Protein 1PNO (pdb70)

CATH classification: 3.40.50.1220

InterPro domains:
  IPR012136 NADP transhydrogenase, beta subunit [PIRSF000204] (1-463)
  IPR029035 DHS-like NAD/FAD-binding domain superfamily [SSF52467] (292-464)
  IPR034300 NADP transhydrogenase beta-like domain [PF02233] (8-461)

Solvent-accessible surface area: 15645 Å² total; per-residue (Å²): 117,21,122,139,86,76,180,19,59,15,13,25,12,111,36,0,3,138,49,0,68,98,17,78,33,0,0,0,0,1,1,60,20,0,2,59,18,80,0,1,87,8,0,63,83,0,1,58,24,0,68,179,99,66,6,94,11,11,0,0,4,2,51,41,3,9,43,36,100,34,6,1,46,81,13,1,69,100,2,117,9,55,188,120,31,23,64,67,10,158,102,7,27,92,31,0,125,81,3,57,2,0,0,0,0,12,4,14,19,8,0,2,69,46,1,62,93,60,96,58,10,57,6,117,59,52,73,14,0,43,0,31,111,3,49,33,0,0,0,0,27,187,50,55,59,60,28,62,30,52,45,85,1,129,6,2,49,111,165,42,5,20,0,0,55,22,61,8,89,110,13,0,64,64,0,10,129,40,14,138,182,85,69,178,20,83,40,12,47,6,105,54,0,2,134,52,0,72,94,18,79,27,0,0,0,0,1,1,91,22,0,17,89,15,128,0,10,81,8,0,67,74,0,1,60,24,0,67,163,87,66,7,99,12,12,1,0,0,3,49,79,3,10,114,89,58,5,24,1,10,20,21,3,2,92,8,123,2,56,31,103,26,21,74,35,18,148,114,4,23,85,28,0,111,88,3,55,2,0,0,0,0,13,4,15,21,8,1,0,2,11,4,119,90,53,108,101,13,104,14,113,58,49,82,7,1,14,0,48,107,4,42,50,0,0,0,0,28,193,51,57,60,59,26,178,34,50,27,106,1,69,1,1,48,90,166,47,4,24,0,0,53,20,51,7,75,124,13,0,70,83,0,18,134,38,15,142

Structure (mmCIF, N/CA/C/O backbone):
data_1PNO
#
_entry.id   1PNO
#
_cell.length_a   117.950
_cell.length_b   117.950
_cell.length_c   211.280
_cell.angle_alpha   90.00
_cell.angle_beta   90.00
_cell.angle_gamma   120.00
#
_symmetry.space_group_name_H-M   'P 61 2 2'
#
loop_
_entity.id
_entity.type
_entity.pdbx_description
1 polymer 'NAD(P) transhydrogenase subunit beta'
2 non-polymer 'NADP NICOTINAMIDE-ADENINE-DINUCLEOTIDE PHOSPHATE'
3 water water
#
loop_
_atom_site.group_PDB
_atom_site.id
_atom_site.type_symbol
_atom_site.label_atom_id
_atom_site.label_alt_id
_atom_site.label_comp_id
_atom_site.label_asym_id
_atom_site.label_entity_id
_atom_site.label_seq_id
_atom_site.pdbx_PDB_ins_code
_atom_site.Cartn_x
_atom_site.Cartn_y
_atom_site.Cartn_z
_atom_site.occupancy
_atom_site.B_iso_or_equiv
_atom_site.auth_seq_id
_atom_site.auth_comp_id
_atom_site.auth_asym_id
_atom_site.auth_atom_id
_atom_site.pdbx_PDB_model_num
ATOM 1 N N . SER A 1 1 ? -20.054 93.679 41.271 1.00 77.15 285 SER A N 1
ATOM 2 C CA . SER A 1 1 ? -18.810 94.206 40.636 1.00 77.33 285 SER A CA 1
ATOM 3 C C . SER A 1 1 ? -17.564 93.464 41.125 1.00 77.39 285 SER A C 1
ATOM 4 O O . SER A 1 1 ? -17.655 92.559 41.954 1.00 77.08 285 SER A O 1
ATOM 7 N N . GLY A 1 2 ? -16.401 93.862 40.612 1.00 77.39 286 GLY A N 1
ATOM 8 C CA . GLY A 1 2 ? -15.153 93.219 40.997 1.00 78.42 286 GLY A CA 1
ATOM 9 C C . GLY A 1 2 ? -14.779 93.338 42.467 1.00 79.49 286 GLY A C 1
ATOM 10 O O . GLY A 1 2 ? -14.979 94.385 43.080 1.00 79.13 286 GLY A O 1
ATOM 11 N N . HIS A 1 3 ? -14.239 92.263 43.037 1.00 81.02 287 HIS A N 1
ATOM 12 C CA . HIS A 1 3 ? -13.824 92.252 44.443 1.00 83.09 287 HIS A CA 1
ATOM 13 C C . HIS A 1 3 ? -12.646 91.302 44.661 1.00 82.78 287 HIS A C 1
ATOM 14 O O . HIS A 1 3 ? -12.528 90.279 43.986 1.00 82.43 287 HIS A O 1
ATOM 21 N N . ILE A 1 4 ? -11.773 91.644 45.604 1.00 82.59 288 ILE A N 1
ATOM 22 C CA . ILE A 1 4 ? -10.616 90.808 45.913 1.00 82.25 288 ILE A CA 1
ATOM 23 C C . ILE A 1 4 ? -10.956 89.801 47.010 1.00 82.27 288 ILE A C 1
ATOM 24 O O . ILE A 1 4 ? -11.529 90.159 48.038 1.00 82.61 288 ILE A O 1
ATOM 29 N N . GLU A 1 5 ? -10.611 88.538 46.778 1.00 82.32 289 GLU A N 1
ATOM 30 C CA . GLU A 1 5 ? -10.861 87.480 47.752 1.00 82.22 289 GLU A CA 1
ATOM 31 C C . GLU A 1 5 ? -9.622 86.600 47.849 1.00 80.58 289 GLU A C 1
ATOM 32 O O . GLU A 1 5 ? -9.166 86.036 46.852 1.00 80.00 289 GLU A O 1
ATOM 38 N N . GLY A 1 6 ? -9.071 86.493 49.052 1.00 78.93 290 GLY A N 1
ATOM 39 C CA . GLY A 1 6 ? -7.876 85.693 49.234 1.00 77.03 290 GLY A CA 1
ATOM 40 C C . GLY A 1 6 ? -6.696 86.344 48.538 1.00 75.87 290 GLY A C 1
ATOM 41 O O . GLY A 1 6 ? -6.450 87.539 48.708 1.00 75.85 290 GLY A O 1
ATOM 42 N N . ARG A 1 7 ? -5.974 85.565 47.740 1.00 74.87 291 ARG A N 1
ATOM 43 C CA . ARG A 1 7 ? -4.808 86.067 47.018 1.00 73.47 291 ARG A CA 1
ATOM 44 C C . ARG A 1 7 ? -5.099 86.376 45.547 1.00 71.13 291 ARG A C 1
ATOM 45 O O . ARG A 1 7 ? -4.173 86.620 44.768 1.00 72.02 291 ARG A O 1
ATOM 53 N N . HIS A 1 8 ? -6.372 86.370 45.161 1.00 67.11 292 HIS A N 1
ATOM 54 C CA . HIS A 1 8 ? -6.725 86.638 43.768 1.00 63.11 292 HIS A CA 1
ATOM 55 C C . HIS A 1 8 ? -7.795 87.705 43.576 1.00 61.70 292 HIS A C 1
ATOM 56 O O . HIS A 1 8 ? -8.508 88.079 44.508 1.00 61.13 292 HIS A O 1
ATOM 63 N N . MET A 1 9 ? -7.900 88.172 42.339 1.00 59.48 293 MET A N 1
ATOM 64 C CA . MET A 1 9 ? -8.875 89.178 41.955 1.00 58.76 293 MET A CA 1
ATOM 65 C C . MET A 1 9 ? -10.061 88.491 41.274 1.00 58.10 293 MET A C 1
ATOM 66 O O . MET A 1 9 ? -9.883 87.750 40.310 1.00 57.48 293 MET A O 1
ATOM 71 N N . ALA A 1 10 ? -11.266 88.724 41.783 1.00 56.27 294 ALA A N 1
ATOM 72 C CA . ALA A 1 10 ? -12.465 88.144 41.191 1.00 55.14 294 ALA A CA 1
ATOM 73 C C . ALA A 1 10 ? -13.202 89.243 40.429 1.00 55.18 294 ALA A C 1
ATOM 74 O O . ALA A 1 10 ? -13.796 90.135 41.035 1.00 57.28 294 ALA A O 1
ATOM 76 N N . GLY A 1 11 ? -13.152 89.189 39.102 1.00 53.86 295 GLY A N 1
ATOM 77 C CA . GLY A 1 11 ? -13.822 90.196 38.300 1.00 53.41 295 GLY A CA 1
ATOM 78 C C . GLY A 1 11 ? -15.236 89.803 37.917 1.00 53.77 295 GLY A C 1
ATOM 79 O O . GLY A 1 11 ? -15.702 88.714 38.256 1.00 54.95 295 GLY A O 1
ATOM 80 N N . SER A 1 12 ? -15.927 90.690 37.209 1.00 53.38 296 SER A N 1
ATOM 81 C CA . SER A 1 12 ? -17.292 90.416 36.778 1.00 53.99 296 SER A CA 1
ATOM 82 C C . SER A 1 12 ? -17.380 90.429 35.257 1.00 52.76 296 SER A C 1
ATOM 83 O O . SER A 1 12 ? -16.459 90.871 34.571 1.00 51.26 296 SER A O 1
ATOM 86 N N . ALA A 1 13 ? -18.502 89.946 34.738 1.00 53.82 297 ALA A N 1
ATOM 87 C CA . ALA A 1 13 ? -18.722 89.902 33.300 1.00 53.82 297 ALA A CA 1
ATOM 88 C C . ALA A 1 13 ? -18.515 91.282 32.685 1.00 54.63 297 ALA A C 1
ATOM 89 O O . ALA A 1 13 ? -17.970 91.402 31.585 1.00 53.41 297 ALA A O 1
ATOM 91 N N . GLU A 1 14 ? -18.944 92.323 33.400 1.00 55.70 298 GLU A N 1
ATOM 92 C CA . GLU A 1 14 ? -18.802 93.695 32.911 1.00 56.88 298 GLU A CA 1
ATOM 93 C C . GLU A 1 14 ? -17.343 94.136 32.872 1.00 56.43 298 GLU A C 1
ATOM 94 O O . GLU A 1 14 ? -16.932 94.865 31.962 1.00 55.69 298 GLU A O 1
ATOM 100 N N . ASP A 1 15 ? -16.564 93.697 33.859 1.00 55.45 299 ASP A N 1
ATOM 101 C CA . ASP A 1 15 ? -15.143 94.020 33.901 1.00 54.93 299 ASP A CA 1
ATOM 102 C C . ASP A 1 15 ? -14.520 93.460 32.627 1.00 53.44 299 ASP A C 1
ATOM 103 O O . ASP A 1 15 ? -13.839 94.173 31.885 1.00 51.51 299 ASP A O 1
ATOM 108 N N . ALA A 1 16 ? -14.763 92.172 32.389 1.00 50.81 300 ALA A N 1
ATOM 109 C CA . ALA A 1 16 ? -14.234 91.488 31.214 1.00 49.50 300 ALA A CA 1
ATOM 110 C C . ALA A 1 16 ? -14.612 92.248 29.950 1.00 47.97 300 ALA A C 1
ATOM 111 O O . ALA A 1 16 ? -13.761 92.541 29.113 1.00 46.73 300 ALA A O 1
ATOM 113 N N . ALA A 1 17 ? -15.892 92.585 29.830 1.00 48.79 301 ALA A N 1
ATOM 114 C CA . ALA A 1 17 ? -16.383 93.311 28.665 1.00 49.80 301 ALA A CA 1
ATOM 115 C C . ALA A 1 17 ? -15.679 94.647 28.503 1.00 50.21 301 ALA A C 1
ATOM 116 O O . ALA A 1 17 ? -15.190 94.972 27.419 1.00 50.99 301 ALA A O 1
ATOM 118 N N . PHE A 1 18 ? -15.625 95.421 29.584 1.00 51.15 302 PHE A N 1
ATOM 119 C CA . PHE A 1 18 ? -14.977 96.730 29.550 1.00 50.36 302 PHE A CA 1
ATOM 120 C C . PHE A 1 18 ? -13.525 96.621 29.093 1.00 48.91 302 PHE A C 1
ATOM 121 O O . PHE A 1 18 ? -13.088 97.347 28.200 1.00 48.18 302 PHE A O 1
ATOM 129 N N . ILE A 1 19 ? -12.782 95.709 29.708 1.00 48.21 303 ILE A N 1
ATOM 130 C CA . ILE A 1 19 ? -11.375 95.516 29.382 1.00 49.09 303 ILE A CA 1
ATOM 131 C C . ILE A 1 19 ? -11.118 95.080 27.941 1.00 50.04 303 ILE A C 1
ATOM 132 O O . ILE A 1 19 ? -10.315 95.694 27.233 1.00 49.30 303 ILE A O 1
ATOM 137 N N . MET A 1 20 ? -11.795 94.024 27.501 1.00 50.79 304 MET A N 1
ATOM 138 C CA . MET A 1 20 ? -11.583 93.536 26.142 1.00 51.86 304 MET A CA 1
ATOM 139 C C . MET A 1 20 ? -12.126 94.474 25.077 1.00 50.88 304 MET A C 1
ATOM 140 O O . MET A 1 20 ? -11.476 94.703 24.059 1.00 50.00 304 MET A O 1
ATOM 145 N N . LYS A 1 21 ? -13.312 95.021 25.315 1.00 51.84 305 LYS A N 1
ATOM 146 C CA . LYS A 1 21 ? -13.930 95.933 24.361 1.00 54.43 305 LYS A CA 1
ATOM 147 C C . LYS A 1 21 ? -13.030 97.147 24.100 1.00 55.51 305 LYS A C 1
ATOM 148 O O . LYS A 1 21 ? -13.077 97.747 23.026 1.00 55.35 305 LYS A O 1
ATOM 154 N N . ASN A 1 22 ? -12.195 97.494 25.078 1.00 55.77 306 ASN A N 1
ATOM 155 C CA . ASN A 1 22 ? -11.300 98.638 24.936 1.00 56.27 306 ASN A CA 1
ATOM 156 C C . ASN A 1 22 ? -9.844 98.271 24.671 1.00 57.34 306 ASN A C 1
ATOM 157 O O . ASN A 1 22 ? -8.973 99.139 24.667 1.00 58.22 306 ASN A O 1
ATOM 162 N N . ALA A 1 23 ? -9.576 96.989 24.453 1.00 57.74 307 ALA A N 1
ATOM 163 C CA . ALA A 1 23 ? -8.216 96.546 24.169 1.00 56.70 307 ALA A CA 1
ATOM 164 C C . ALA A 1 23 ? -8.009 96.622 22.663 1.00 56.54 307 ALA A C 1
ATOM 165 O O . ALA A 1 23 ? -8.968 96.791 21.909 1.00 56.53 307 ALA A O 1
ATOM 167 N N . SER A 1 24 ? -6.766 96.509 22.217 1.00 56.08 308 SER A N 1
ATOM 168 C CA . SER A 1 24 ? -6.500 96.564 20.785 1.00 58.60 308 SER A CA 1
ATOM 169 C C . SER A 1 24 ? -6.234 95.161 20.236 1.00 57.72 308 SER A C 1
ATOM 170 O O . SER A 1 24 ? -6.507 94.875 19.068 1.00 56.00 308 SER A O 1
ATOM 173 N N . LYS A 1 25 ? -5.707 94.288 21.088 1.00 57.61 309 LYS A N 1
ATOM 174 C CA . LYS A 1 25 ? -5.410 92.923 20.682 1.00 57.97 309 LYS A CA 1
ATOM 175 C C . LYS A 1 25 ? -5.743 91.926 21.782 1.00 56.13 309 LYS A C 1
ATOM 176 O O . LYS A 1 25 ? -5.286 92.064 22.918 1.00 55.83 309 LYS A O 1
ATOM 182 N N . VAL A 1 26 ? -6.551 90.927 21.439 1.00 53.38 310 VAL A N 1
ATOM 183 C CA . VAL A 1 26 ? -6.929 89.895 22.398 1.00 50.99 310 VAL A CA 1
ATOM 184 C C . VAL A 1 26 ? -6.609 88.501 21.849 1.00 48.85 310 VAL A C 1
ATOM 185 O O . VAL A 1 26 ? -6.861 88.203 20.679 1.00 46.50 310 VAL A O 1
ATOM 189 N N . ILE A 1 27 ? -6.030 87.662 22.700 1.00 46.73 311 ILE A N 1
ATOM 190 C CA . ILE A 1 27 ? -5.705 86.297 22.318 1.00 45.24 311 ILE A CA 1
ATOM 191 C C . ILE A 1 27 ? -6.559 85.364 23.171 1.00 42.72 311 ILE A C 1
ATOM 192 O O . ILE A 1 27 ? -6.450 85.364 24.403 1.00 40.44 311 ILE A O 1
ATOM 197 N N . ILE A 1 28 ? -7.412 84.584 22.505 1.00 39.42 312 ILE A N 1
ATOM 198 C CA . ILE A 1 28 ? -8.303 83.640 23.180 1.00 37.07 312 ILE A CA 1
ATOM 199 C C . ILE A 1 28 ? -7.614 82.287 23.339 1.00 36.11 312 ILE A C 1
ATOM 200 O O . ILE A 1 28 ? -7.064 81.746 22.380 1.00 37.36 312 ILE A O 1
ATOM 205 N N . VAL A 1 29 ? -7.642 81.752 24.555 1.00 35.12 313 VAL A N 1
ATOM 206 C CA . VAL A 1 29 ? -7.027 80.463 24.864 1.00 35.30 313 VAL A CA 1
ATOM 207 C C . VAL A 1 29 ? -8.088 79.512 25.421 1.00 36.70 313 VAL A C 1
ATOM 208 O O . VAL A 1 29 ? -8.426 79.579 26.605 1.00 37.12 313 VAL A O 1
ATOM 212 N N . PRO A 1 30 ? -8.624 78.612 24.570 1.00 35.54 314 PRO A N 1
ATOM 213 C CA . PRO A 1 30 ? -9.657 77.642 24.968 1.00 34.87 314 PRO A CA 1
ATOM 214 C C . PRO A 1 30 ? -9.111 76.347 25.544 1.00 33.70 314 PRO A C 1
ATOM 215 O O . PRO A 1 30 ? -8.061 75.857 25.121 1.00 35.64 314 PRO A O 1
ATOM 219 N N . GLY A 1 31 ? -9.840 75.784 26.497 1.00 32.19 315 GLY A N 1
ATOM 220 C CA . GLY A 1 31 ? -9.417 74.535 27.107 1.00 32.25 315 GLY A CA 1
ATOM 221 C C . GLY A 1 31 ? -10.579 73.601 27.402 1.00 31.42 315 GLY A C 1
ATOM 222 O O . GLY A 1 31 ? -11.700 73.830 26.954 1.00 30.51 315 GLY A O 1
ATOM 223 N N . TYR A 1 32 ? -10.298 72.547 28.160 1.00 31.70 316 TYR A N 1
ATOM 224 C CA . TYR A 1 32 ? -11.281 71.545 28.556 1.00 33.42 316 TYR A CA 1
ATOM 225 C C . TYR A 1 32 ? -12.643 72.120 28.963 1.00 35.79 316 TYR A C 1
ATOM 226 O O . TYR A 1 32 ? -13.697 71.654 28.504 1.00 35.90 316 TYR A O 1
ATOM 235 N N . GLY A 1 33 ? -12.610 73.127 29.830 1.00 34.74 317 GLY A N 1
ATOM 236 C CA . GLY A 1 33 ? -13.831 73.747 30.311 1.00 32.95 317 GLY A CA 1
ATOM 237 C C . GLY A 1 33 ? -14.753 74.240 29.217 1.00 33.11 317 GLY A C 1
ATOM 238 O O . GLY A 1 33 ? -15.973 74.196 29.376 1.00 30.79 317 GLY A O 1
ATOM 239 N N . MET A 1 34 ? -14.190 74.728 28.115 1.00 31.93 318 MET A N 1
ATOM 240 C CA . MET A 1 34 ? -15.021 75.205 27.026 1.00 33.09 318 MET A CA 1
ATOM 241 C C . MET A 1 34 ? -15.778 74.024 26.412 1.00 34.33 318 MET A C 1
ATOM 242 O O . MET A 1 34 ? -16.890 74.187 25.922 1.00 34.17 318 MET A O 1
ATOM 247 N N . ALA A 1 35 ? -15.166 72.843 26.443 1.00 34.81 319 ALA A N 1
ATOM 248 C CA . ALA A 1 35 ? -15.781 71.637 25.885 1.00 35.67 319 ALA A CA 1
ATOM 249 C C . ALA A 1 35 ? -16.880 71.126 26.804 1.00 35.71 319 ALA A C 1
ATOM 250 O O . ALA A 1 35 ? -17.942 70.717 26.348 1.00 38.02 319 ALA A O 1
ATOM 252 N N . VAL A 1 36 ? -16.620 71.141 28.104 1.00 35.81 320 VAL A N 1
ATOM 253 C CA . VAL A 1 36 ? -17.608 70.681 29.065 1.00 35.91 320 VAL A CA 1
ATOM 254 C C . VAL A 1 36 ? -18.894 71.490 28.938 1.00 35.88 320 VAL A C 1
ATOM 255 O O . VAL A 1 36 ? -19.994 70.947 29.000 1.00 35.91 320 VAL A O 1
ATOM 259 N N . ALA A 1 37 ? -18.749 72.793 28.738 1.00 36.03 321 ALA A N 1
ATOM 260 C CA . ALA A 1 37 ? -19.904 73.676 28.639 1.00 36.81 321 ALA A CA 1
ATOM 261 C C . ALA A 1 37 ? -20.354 73.961 27.214 1.00 36.57 321 ALA A C 1
ATOM 262 O O . ALA A 1 37 ? -21.353 74.650 27.016 1.00 36.73 321 ALA A O 1
ATOM 264 N N . GLN A 1 38 ? -19.621 73.440 26.231 1.00 35.49 322 GLN A N 1
ATOM 265 C CA . GLN A 1 38 ? -19.947 73.683 24.828 1.00 35.94 322 GLN A CA 1
ATOM 266 C C . GLN A 1 38 ? -20.151 75.184 24.623 1.00 36.29 322 GLN A C 1
ATOM 267 O O . GLN A 1 38 ? -21.154 75.628 24.060 1.00 35.77 322 GLN A O 1
ATOM 273 N N . ALA A 1 39 ? -19.168 75.960 25.071 1.00 35.19 323 ALA A N 1
ATOM 274 C CA . ALA A 1 39 ? -19.226 77.412 24.967 1.00 34.86 323 ALA A CA 1
ATOM 275 C C . ALA A 1 39 ? -18.657 77.972 23.673 1.00 35.65 323 ALA A C 1
ATOM 276 O O . ALA A 1 39 ? -18.636 79.192 23.495 1.00 35.46 323 ALA A O 1
ATOM 278 N N . GLN A 1 40 ? -18.216 77.105 22.761 1.00 34.31 324 GLN A N 1
ATOM 279 C CA . GLN A 1 40 ? -17.615 77.584 21.514 1.00 34.86 324 GLN A CA 1
ATOM 280 C C . GLN A 1 40 ? -18.450 78.574 20.698 1.00 36.45 324 GLN A C 1
ATOM 281 O O . GLN A 1 40 ? -17.907 79.519 20.121 1.00 36.11 324 GLN A O 1
ATOM 287 N N . HIS A 1 41 ? -19.761 78.380 20.639 1.00 36.76 325 HIS A N 1
ATOM 288 C CA . HIS A 1 41 ? -20.585 79.287 19.846 1.00 38.18 325 HIS A CA 1
ATOM 289 C C . HIS A 1 41 ? -20.693 80.669 20.486 1.00 37.58 325 HIS A C 1
ATOM 290 O O . HIS A 1 41 ? -20.636 81.692 19.795 1.00 36.06 325 HIS A O 1
ATOM 297 N N . ALA A 1 42 ? -20.851 80.699 21.804 1.00 37.00 326 ALA A N 1
ATOM 298 C CA . ALA A 1 42 ? -20.929 81.963 22.525 1.00 38.20 326 ALA A CA 1
ATOM 299 C C . ALA A 1 42 ? -19.563 82.651 22.386 1.00 38.05 326 ALA A C 1
ATOM 300 O O . ALA A 1 42 ? -19.474 83.866 22.192 1.00 38.06 326 ALA A O 1
ATOM 302 N N . LEU A 1 43 ? -18.500 81.859 22.472 1.00 37.27 327 LEU A N 1
ATOM 303 C CA . LEU A 1 43 ? -17.150 82.389 22.352 1.00 36.91 327 LEU A CA 1
ATOM 304 C C . LEU A 1 43 ? -16.941 83.060 20.998 1.00 38.48 327 LEU A C 1
ATOM 305 O O . LEU A 1 43 ? -16.421 84.180 20.923 1.00 37.98 327 LEU A O 1
ATOM 310 N N . ARG A 1 44 ? -17.347 82.384 19.928 1.00 38.62 328 ARG A N 1
ATOM 311 C CA . ARG A 1 44 ? -17.180 82.946 18.592 1.00 40.01 328 ARG A CA 1
ATOM 312 C C . ARG A 1 44 ? -18.015 84.215 18.432 1.00 40.96 328 ARG A C 1
ATOM 313 O O . ARG A 1 44 ? -17.619 85.143 17.726 1.00 42.18 328 ARG A O 1
ATOM 321 N N . GLU A 1 45 ? -19.167 84.257 19.088 1.00 42.69 329 GLU A N 1
ATOM 322 C CA . GLU A 1 45 ? -20.027 85.432 19.016 1.00 46.46 329 GLU A CA 1
ATOM 323 C C . GLU A 1 45 ? -19.304 86.603 19.684 1.00 45.69 329 GLU A C 1
ATOM 324 O O . GLU A 1 45 ? -19.327 87.726 19.181 1.00 44.62 329 GLU A O 1
ATOM 330 N N . MET A 1 46 ? -18.662 86.329 20.817 1.00 44.87 330 MET A N 1
ATOM 331 C CA . MET A 1 46 ? -17.920 87.356 21.539 1.00 45.23 330 MET A CA 1
ATOM 332 C C . MET A 1 46 ? -16.802 87.889 20.648 1.00 45.29 330 MET A C 1
ATOM 333 O O . MET A 1 46 ? -16.590 89.099 20.554 1.00 46.31 330 MET A O 1
ATOM 338 N N . ALA A 1 47 ? -16.088 86.982 19.990 1.00 44.69 331 ALA A N 1
ATOM 339 C CA . ALA A 1 47 ? -15.003 87.379 19.107 1.00 43.68 331 ALA A CA 1
ATOM 340 C C . ALA A 1 47 ? -15.545 88.274 18.002 1.00 44.14 331 ALA A C 1
ATOM 341 O O . ALA A 1 47 ? -14.877 89.212 17.575 1.00 43.69 331 ALA A O 1
ATOM 343 N N . ASP A 1 48 ? -16.755 87.976 17.534 1.00 45.19 332 ASP A N 1
ATOM 344 C CA . ASP A 1 48 ? -17.374 88.773 16.477 1.00 46.29 332 ASP A CA 1
ATOM 345 C C . ASP A 1 48 ? -17.625 90.201 16.951 1.00 46.58 332 ASP A C 1
ATOM 346 O O . ASP A 1 48 ? -17.336 91.158 16.233 1.00 46.24 332 ASP A O 1
ATOM 351 N N . VAL A 1 49 ? -18.171 90.339 18.156 1.00 47.17 333 VAL A N 1
ATOM 352 C CA . VAL A 1 49 ? -18.449 91.655 18.719 1.00 49.33 333 VAL A CA 1
ATOM 353 C C . VAL A 1 49 ? -17.142 92.439 18.853 1.00 50.85 333 VAL A C 1
ATOM 354 O O . VAL A 1 49 ? -17.071 93.615 18.489 1.00 52.10 333 VAL A O 1
ATOM 358 N N . LEU A 1 50 ? -16.103 91.777 19.357 1.00 50.50 334 LEU A N 1
ATOM 359 C CA . LEU A 1 50 ? -14.807 92.417 19.525 1.00 50.26 334 LEU A CA 1
ATOM 360 C C . LEU A 1 50 ? -14.217 92.872 18.203 1.00 52.49 334 LEU A C 1
ATOM 361 O O . LEU A 1 50 ? -13.773 94.013 18.079 1.00 53.16 334 LEU A O 1
ATOM 366 N N . LYS A 1 51 ? -14.204 91.984 17.214 1.00 53.51 335 LYS A N 1
ATOM 367 C CA . LYS A 1 51 ? -13.647 92.333 15.916 1.00 54.79 335 LYS A CA 1
ATOM 368 C C . LYS A 1 51 ? -14.414 93.493 15.300 1.00 56.88 335 LYS A C 1
ATOM 369 O O . LYS A 1 51 ? -13.842 94.313 14.585 1.00 55.81 335 LYS A O 1
ATOM 375 N N . LYS A 1 52 ? -15.710 93.560 15.588 1.00 59.89 336 LYS A N 1
ATOM 376 C CA . LYS A 1 52 ? -16.550 94.632 15.070 1.00 63.07 336 LYS A CA 1
ATOM 377 C C . LYS A 1 52 ? -16.109 95.949 15.707 1.00 63.95 336 LYS A C 1
ATOM 378 O O . LYS A 1 52 ? -16.239 97.012 15.106 1.00 64.00 336 LYS A O 1
ATOM 384 N N . GLU A 1 53 ? -15.589 95.865 16.929 1.00 65.24 337 GLU A N 1
ATOM 385 C CA . GLU A 1 53 ? -15.109 97.038 17.657 1.00 66.52 337 GLU A CA 1
ATOM 386 C C . GLU A 1 53 ? -13.685 97.379 17.232 1.00 65.47 337 GLU A C 1
ATOM 387 O O . GLU A 1 53 ? -13.035 98.228 17.841 1.00 66.82 337 GLU A O 1
ATOM 393 N N . GLY A 1 54 ? -13.201 96.707 16.192 1.00 63.80 338 GLY A N 1
ATOM 394 C CA . GLY A 1 54 ? -11.855 96.958 15.709 1.00 61.51 338 GLY A CA 1
ATOM 395 C C . GLY A 1 54 ? -10.769 96.208 16.462 1.00 60.28 338 GLY A C 1
ATOM 396 O O . GLY A 1 54 ? -9.584 96.363 16.163 1.00 59.68 338 GLY A O 1
ATOM 397 N N . VAL A 1 55 ? -11.158 95.393 17.438 1.00 58.74 339 VAL A N 1
ATOM 398 C CA . VAL A 1 55 ? -10.181 94.634 18.210 1.00 57.38 339 VAL A CA 1
ATOM 399 C C . VAL A 1 55 ? -9.629 93.458 17.403 1.00 57.77 339 VAL A C 1
ATOM 400 O O . VAL A 1 55 ? -10.363 92.785 16.674 1.00 56.54 339 VAL A O 1
ATOM 404 N N . GLU A 1 56 ? -8.327 93.226 17.526 1.00 57.95 340 GLU A N 1
ATOM 405 C CA . GLU A 1 56 ? -7.681 92.123 16.825 1.00 58.95 340 GLU A CA 1
ATOM 406 C C . GLU A 1 56 ? -7.813 90.864 17.680 1.00 56.33 340 GLU A C 1
ATOM 407 O O . GLU A 1 56 ? -7.409 90.847 18.845 1.00 56.08 340 GLU A O 1
ATOM 413 N N . VAL A 1 57 ? -8.374 89.811 17.096 1.00 53.77 341 VAL A N 1
ATOM 414 C CA . VAL A 1 57 ? -8.577 88.564 17.821 1.00 50.50 341 VAL A CA 1
ATOM 415 C C . VAL A 1 57 ? -7.931 87.356 17.155 1.00 47.72 341 VAL A C 1
ATOM 416 O O . VAL A 1 57 ? -7.901 87.245 15.933 1.00 47.53 341 VAL A O 1
ATOM 420 N N . SER A 1 58 ? -7.414 86.450 17.974 1.00 45.32 342 SER A N 1
ATOM 421 C CA . SER A 1 58 ? -6.806 85.222 17.474 1.00 44.95 342 SER A CA 1
ATOM 422 C C . SER A 1 58 ? -6.952 84.168 18.575 1.00 42.87 342 SER A C 1
ATOM 423 O O . SER A 1 58 ? -7.256 84.509 19.726 1.00 43.46 342 SER A O 1
ATOM 426 N N . TYR A 1 59 ? -6.752 82.898 18.230 1.00 41.57 343 TYR A N 1
ATOM 427 C CA . TYR A 1 59 ? -6.873 81.812 19.212 1.00 39.25 343 TYR A CA 1
ATOM 428 C C . TYR A 1 59 ? -5.578 81.023 19.313 1.00 37.34 343 TYR A C 1
ATOM 429 O O . TYR A 1 59 ? -4.966 80.712 18.298 1.00 37.82 343 TYR A O 1
ATOM 438 N N . ALA A 1 60 ? -5.173 80.696 20.538 1.00 38.12 344 ALA A N 1
ATOM 439 C CA . ALA A 1 60 ? -3.948 79.934 20.773 1.00 38.28 344 ALA A CA 1
ATOM 440 C C . ALA A 1 60 ? -4.308 78.539 21.277 1.00 38.09 344 ALA A C 1
ATOM 441 O O . ALA A 1 60 ? -4.877 78.382 22.364 1.00 35.44 344 ALA A O 1
ATOM 443 N N . ILE A 1 61 ? -3.951 77.530 20.488 1.00 39.06 345 ILE A N 1
ATOM 444 C CA . ILE A 1 61 ? -4.259 76.147 20.824 1.00 38.57 345 ILE A CA 1
ATOM 445 C C . ILE A 1 61 ? -3.059 75.360 21.329 1.00 39.06 345 ILE A C 1
ATOM 446 O O . ILE A 1 61 ? -2.057 75.225 20.628 1.00 40.80 345 ILE A O 1
ATOM 451 N N . HIS A 1 62 ? -3.160 74.832 22.541 1.00 39.09 346 HIS A N 1
ATOM 452 C CA . HIS A 1 62 ? -2.080 74.028 23.083 1.00 41.92 346 HIS A CA 1
ATOM 453 C C . HIS A 1 62 ? -2.242 72.603 22.559 1.00 44.03 346 HIS A C 1
ATOM 454 O O . HIS A 1 62 ? -3.362 72.113 22.412 1.00 43.09 346 HIS A O 1
ATOM 461 N N . PRO A 1 63 ? -1.122 71.920 22.266 1.00 45.57 347 PRO A N 1
ATOM 462 C CA . PRO A 1 63 ? -1.153 70.546 21.756 1.00 43.97 347 PRO A CA 1
ATOM 463 C C . PRO A 1 63 ? -2.083 69.597 22.519 1.00 42.59 347 PRO A C 1
ATOM 464 O O . PRO A 1 63 ? -2.754 68.767 21.906 1.00 42.37 347 PRO A O 1
ATOM 468 N N . VAL A 1 64 ? -2.128 69.700 23.844 1.00 40.66 348 VAL A N 1
ATOM 469 C CA . VAL A 1 64 ? -3.010 68.818 24.603 1.00 38.87 348 VAL A CA 1
ATOM 470 C C . VAL A 1 64 ? -4.134 69.507 25.371 1.00 36.25 348 VAL A C 1
ATOM 471 O O . VAL A 1 64 ? -4.554 69.040 26.428 1.00 35.00 348 VAL A O 1
ATOM 475 N N . ALA A 1 65 ? -4.622 70.621 24.837 1.00 35.32 349 ALA A N 1
ATOM 476 C CA . ALA A 1 65 ? -5.748 71.320 25.455 1.00 34.43 349 ALA A CA 1
ATOM 477 C C . ALA A 1 65 ? -6.947 70.384 25.276 1.00 34.05 349 ALA A C 1
ATOM 478 O O . ALA A 1 65 ? -7.027 69.663 24.278 1.00 33.01 349 ALA A O 1
ATOM 480 N N . GLY A 1 66 ? -7.876 70.387 26.224 1.00 33.72 350 GLY A N 1
ATOM 481 C CA . GLY A 1 66 ? -9.034 69.520 26.099 1.00 33.72 350 GLY A CA 1
ATOM 482 C C . GLY A 1 66 ? -8.710 68.093 26.501 1.00 34.72 350 GLY A C 1
ATOM 483 O O . GLY A 1 66 ? -7.867 67.879 27.379 1.00 33.47 350 GLY A O 1
ATOM 484 N N . ARG A 1 67 ? -9.356 67.114 25.860 1.00 33.42 351 ARG A N 1
ATOM 485 C CA . ARG A 1 67 ? -9.121 65.711 26.203 1.00 32.27 351 ARG A CA 1
ATOM 486 C C . ARG A 1 67 ? -8.762 64.773 25.039 1.00 32.97 351 ARG A C 1
ATOM 487 O O . ARG A 1 67 ? -8.782 63.548 25.188 1.00 31.95 351 ARG A O 1
ATOM 495 N N . MET A 1 68 ? -8.443 65.350 23.886 1.00 30.91 352 MET A N 1
ATOM 496 C CA . MET A 1 68 ? -7.984 64.577 22.737 1.00 32.20 352 MET A CA 1
ATOM 497 C C . MET A 1 68 ? -7.178 65.531 21.860 1.00 32.04 352 MET A C 1
ATOM 498 O O . MET A 1 68 ? -7.371 66.748 21.910 1.00 31.63 352 MET A O 1
ATOM 503 N N . PRO A 1 69 ? -6.230 65.002 21.074 1.00 32.36 353 PRO A N 1
ATOM 504 C CA . PRO A 1 69 ? -5.461 65.917 20.227 1.00 33.74 353 PRO A CA 1
ATOM 505 C C . PRO A 1 69 ? -6.387 66.612 19.233 1.00 33.24 353 PRO A C 1
ATOM 506 O O . PRO A 1 69 ? -7.256 65.971 18.646 1.00 34.47 353 PRO A O 1
ATOM 510 N N . GLY A 1 70 ? -6.204 67.916 19.050 1.00 33.11 354 GLY A N 1
ATOM 511 C CA . GLY A 1 70 ? -7.035 68.656 18.113 1.00 32.42 354 GLY A CA 1
ATOM 512 C C . GLY A 1 70 ? -8.446 68.944 18.607 1.00 31.27 354 GLY A C 1
ATOM 513 O O . GLY A 1 70 ? -9.278 69.441 17.850 1.00 31.85 354 GLY A O 1
ATOM 514 N N . HIS A 1 71 ? -8.706 68.649 19.879 1.00 30.12 355 HIS A N 1
ATOM 515 C CA . HIS A 1 71 ? -10.024 68.862 20.492 1.00 31.92 355 HIS A CA 1
ATOM 516 C C . HIS A 1 71 ? -10.552 70.286 20.313 1.00 33.21 355 HIS A C 1
ATOM 517 O O . HIS A 1 71 ? -11.699 70.482 19.903 1.00 33.70 355 HIS A O 1
ATOM 524 N N . MET A 1 72 ? -9.726 71.284 20.617 1.00 32.66 356 MET A N 1
ATOM 525 C CA . MET A 1 72 ? -10.167 72.668 20.483 1.00 32.65 356 MET A CA 1
ATOM 526 C C . MET A 1 72 ? -10.373 73.054 19.024 1.00 32.52 356 MET A C 1
ATOM 527 O O . MET A 1 72 ? -11.314 73.786 18.692 1.00 31.56 356 MET A O 1
ATOM 532 N N . ASN A 1 73 ? -9.502 72.559 18.148 1.00 32.28 357 ASN A N 1
ATOM 533 C CA . ASN A 1 73 ? -9.618 72.885 16.734 1.00 32.78 357 ASN A CA 1
ATOM 534 C C . ASN A 1 73 ? -10.977 72.482 16.159 1.00 33.22 357 ASN A C 1
ATOM 535 O O . ASN A 1 73 ? -11.603 73.267 15.441 1.00 34.22 357 ASN A O 1
ATOM 540 N N . VAL A 1 74 ? -11.453 71.278 16.478 1.00 33.28 358 VAL A N 1
ATOM 541 C CA . VAL A 1 74 ? -12.745 70.858 15.943 1.00 34.45 358 VAL A CA 1
ATOM 542 C C . VAL A 1 74 ? -13.904 71.627 16.555 1.00 32.65 358 VAL A C 1
ATOM 543 O O . VAL A 1 74 ? -14.872 71.949 15.865 1.00 32.40 358 VAL A O 1
ATOM 547 N N . LEU A 1 75 ? -13.813 71.947 17.841 1.00 33.33 359 LEU A N 1
ATOM 548 C CA . LEU A 1 75 ? -14.886 72.707 18.478 1.00 32.64 359 LEU A CA 1
ATOM 549 C C . LEU A 1 75 ? -14.959 74.120 17.901 1.00 33.97 359 LEU A C 1
ATOM 550 O O . LEU A 1 75 ? -16.049 74.656 17.686 1.00 33.91 359 LEU A O 1
ATOM 555 N N . LEU A 1 76 ? -13.809 74.728 17.629 1.00 33.40 360 LEU A N 1
ATOM 556 C CA . LEU A 1 76 ? -13.822 76.079 17.061 1.00 34.38 360 LEU A CA 1
ATOM 557 C C . LEU A 1 76 ? -14.363 76.081 15.625 1.00 34.72 360 LEU A C 1
ATOM 558 O O . LEU A 1 76 ? -15.106 76.994 15.241 1.00 34.35 360 LEU A O 1
ATOM 563 N N . ALA A 1 77 ? -13.994 75.070 14.836 1.00 33.59 361 ALA A N 1
ATOM 564 C CA . ALA A 1 77 ? -14.470 74.965 13.450 1.00 34.55 361 ALA A CA 1
ATOM 565 C C . ALA A 1 77 ? -15.990 74.817 13.482 1.00 35.54 361 ALA A C 1
ATOM 566 O O . ALA A 1 77 ? -16.722 75.369 12.653 1.00 34.27 361 ALA A O 1
ATOM 568 N N . GLU A 1 78 ? -16.446 74.059 14.465 1.00 34.65 362 GLU A N 1
ATOM 569 C CA . GLU A 1 78 ? -17.858 73.817 14.682 1.00 36.88 362 GLU A CA 1
ATOM 570 C C . GLU A 1 78 ? -18.608 75.152 14.834 1.00 37.97 362 GLU A C 1
ATOM 571 O O . GLU A 1 78 ? -19.713 75.324 14.308 1.00 36.97 362 GLU A O 1
ATOM 577 N N . ALA A 1 79 ? -17.993 76.100 15.545 1.00 38.73 363 ALA A N 1
ATOM 578 C CA . ALA A 1 79 ? -18.605 77.411 15.789 1.00 37.72 363 ALA A CA 1
ATOM 579 C C . ALA A 1 79 ? -18.379 78.410 14.655 1.00 39.22 363 ALA A C 1
ATOM 580 O O . ALA A 1 79 ? -18.682 79.599 14.792 1.00 38.33 363 ALA A O 1
ATOM 582 N N . ASN A 1 80 ? -17.853 77.920 13.538 1.00 38.40 364 ASN A N 1
ATOM 583 C CA . ASN A 1 80 ? -17.574 78.754 12.379 1.00 39.34 364 ASN A CA 1
ATOM 584 C C . ASN A 1 80 ? -16.519 79.813 12.675 1.00 40.99 364 ASN A C 1
ATOM 585 O O . ASN A 1 80 ? -16.615 80.950 12.203 1.00 40.67 364 ASN A O 1
ATOM 590 N N . VAL A 1 81 ? -15.523 79.437 13.475 1.00 40.11 365 VAL A N 1
ATOM 591 C CA . VAL A 1 81 ? -14.416 80.327 13.794 1.00 39.24 365 VAL A CA 1
ATOM 592 C C . VAL A 1 81 ? -13.498 80.287 12.578 1.00 40.86 365 VAL A C 1
ATOM 593 O O . VAL A 1 81 ? -13.135 79.209 12.116 1.00 40.25 365 VAL A O 1
ATOM 597 N N . PRO A 1 82 ? -13.122 81.459 12.033 1.00 42.54 366 PRO A N 1
ATOM 598 C CA . PRO A 1 82 ? -12.238 81.487 10.862 1.00 43.24 366 PRO A CA 1
ATOM 599 C C . PRO A 1 82 ? -10.958 80.696 11.107 1.00 43.00 366 PRO A C 1
ATOM 600 O O . PRO A 1 82 ? -10.249 80.927 12.085 1.00 43.23 366 PRO A O 1
ATOM 604 N N . TYR A 1 83 ? -10.676 79.759 10.211 1.00 44.20 367 TYR A N 1
ATOM 605 C CA . TYR A 1 83 ? -9.498 78.907 10.313 1.00 45.80 367 TYR A CA 1
ATOM 606 C C . TYR A 1 83 ? -8.198 79.699 10.492 1.00 47.09 367 TYR A C 1
ATOM 607 O O . TYR A 1 83 ? -7.313 79.300 11.256 1.00 45.53 367 TYR A O 1
ATOM 616 N N . ASP A 1 84 ? -8.093 80.819 9.782 1.00 48.99 368 ASP A N 1
ATOM 617 C CA . ASP A 1 84 ? -6.908 81.676 9.838 1.00 51.31 368 ASP A CA 1
ATOM 618 C C . ASP A 1 84 ? -6.682 82.358 11.185 1.00 50.04 368 ASP A C 1
ATOM 619 O O . ASP A 1 84 ? -5.577 82.814 11.475 1.00 50.67 368 ASP A O 1
ATOM 624 N N . GLU A 1 85 ? -7.718 82.422 12.012 1.00 47.33 369 GLU A N 1
ATOM 625 C CA . GLU A 1 85 ? -7.590 83.049 13.320 1.00 45.59 369 GLU A CA 1
ATOM 626 C C . GLU A 1 85 ? -7.126 82.054 14.384 1.00 45.15 369 GLU A C 1
ATOM 627 O O . GLU A 1 85 ? -6.889 82.431 15.538 1.00 43.76 369 GLU A O 1
ATOM 633 N N . VAL A 1 86 ? -6.978 80.789 13.990 1.00 44.12 370 VAL A N 1
ATOM 634 C CA . VAL A 1 86 ? -6.565 79.741 14.924 1.00 43.79 370 VAL A CA 1
ATOM 635 C C . VAL A 1 86 ? -5.098 79.380 14.751 1.00 43.05 370 VAL A C 1
ATOM 636 O O . VAL A 1 86 ? -4.670 79.007 13.663 1.00 45.23 370 VAL A O 1
ATOM 640 N N . PHE A 1 87 ? -4.337 79.475 15.835 1.00 43.07 371 PHE A N 1
ATOM 641 C CA . PHE A 1 87 ? -2.905 79.193 15.795 1.00 45.06 371 PHE A CA 1
ATOM 642 C C . PHE A 1 87 ? -2.460 78.160 16.817 1.00 45.18 371 PHE A C 1
ATOM 643 O O . PHE A 1 87 ? -2.991 78.096 17.926 1.00 44.90 371 PHE A O 1
ATOM 651 N N . GLU A 1 88 ? -1.464 77.365 16.442 1.00 46.52 372 GLU A N 1
ATOM 652 C CA . GLU A 1 88 ? -0.912 76.366 17.345 1.00 48.45 372 GLU A CA 1
ATOM 653 C C . GLU A 1 88 ? 0.113 77.079 18.220 1.00 50.06 372 GLU A C 1
ATOM 654 O O . GLU A 1 88 ? 0.685 78.090 17.814 1.00 48.05 372 GLU A O 1
ATOM 660 N N . LEU A 1 89 ? 0.334 76.552 19.418 1.00 52.13 373 LEU A N 1
ATOM 661 C CA . LEU A 1 89 ? 1.270 77.137 20.373 1.00 55.66 373 LEU A CA 1
ATOM 662 C C . LEU A 1 89 ? 2.593 77.639 19.781 1.00 58.47 373 LEU A C 1
ATOM 663 O O . LEU A 1 89 ? 2.945 78.810 19.933 1.00 57.11 373 LEU A O 1
ATOM 668 N N . GLU A 1 90 ? 3.319 76.757 19.103 1.00 61.65 374 GLU A N 1
ATOM 669 C CA . GLU A 1 90 ? 4.613 77.115 18.529 1.00 64.89 374 GLU A CA 1
ATOM 670 C C . GLU A 1 90 ? 4.621 78.363 17.658 1.00 64.52 374 GLU A C 1
ATOM 671 O O . GLU A 1 90 ? 5.651 79.020 17.535 1.00 65.71 374 GLU A O 1
ATOM 677 N N . GLU A 1 91 ? 3.493 78.703 17.049 1.00 62.91 375 GLU A N 1
ATOM 678 C CA . GLU A 1 91 ? 3.482 79.872 16.188 1.00 62.77 375 GLU A CA 1
ATOM 679 C C . GLU A 1 91 ? 2.779 81.103 16.756 1.00 60.80 375 GLU A C 1
ATOM 680 O O . GLU A 1 91 ? 2.657 82.114 16.068 1.00 61.65 375 GLU A O 1
ATOM 686 N N . ILE A 1 92 ? 2.332 81.040 18.005 1.00 57.61 376 ILE A N 1
ATOM 687 C CA . ILE A 1 92 ? 1.639 82.186 18.582 1.00 54.82 376 ILE A CA 1
ATOM 688 C C . ILE A 1 92 ? 2.086 82.500 19.996 1.00 54.02 376 ILE A C 1
ATOM 689 O O . ILE A 1 92 ? 1.776 83.567 20.528 1.00 54.01 376 ILE A O 1
ATOM 694 N N . ASN A 1 93 ? 2.814 81.574 20.606 1.00 52.26 377 ASN A N 1
ATOM 695 C CA . ASN A 1 93 ? 3.253 81.757 21.978 1.00 52.18 377 ASN A CA 1
ATOM 696 C C . ASN A 1 93 ? 4.094 83.017 22.188 1.00 53.23 377 ASN A C 1
ATOM 697 O O . ASN A 1 93 ? 4.061 83.622 23.261 1.00 51.76 377 ASN A O 1
ATOM 702 N N . SER A 1 94 ? 4.829 83.427 21.162 1.00 54.48 378 SER A N 1
ATOM 703 C CA . SER A 1 94 ? 5.666 84.616 21.282 1.00 57.54 378 SER A CA 1
ATOM 704 C C . SER A 1 94 ? 4.859 85.891 21.062 1.00 57.63 378 SER A C 1
ATOM 705 O O . SER A 1 94 ? 5.388 86.993 21.185 1.00 58.75 378 SER A O 1
ATOM 708 N N . SER A 1 95 ? 3.577 85.741 20.748 1.00 57.50 379 SER A N 1
ATOM 709 C CA . SER A 1 95 ? 2.715 86.895 20.506 1.00 57.18 379 SER A CA 1
ATOM 710 C C . SER A 1 95 ? 1.971 87.394 21.742 1.00 56.38 379 SER A C 1
ATOM 711 O O . SER A 1 95 ? 1.367 88.464 21.712 1.00 56.72 379 SER A O 1
ATOM 714 N N . PHE A 1 96 ? 2.007 86.630 22.825 1.00 56.60 380 PHE A N 1
ATOM 715 C CA . PHE A 1 96 ? 1.313 87.043 24.036 1.00 58.97 380 PHE A CA 1
ATOM 716 C C . PHE A 1 96 ? 1.843 88.368 24.583 1.00 61.08 380 PHE A C 1
ATOM 717 O O . PHE A 1 96 ? 1.080 89.180 25.113 1.00 60.01 380 PHE A O 1
ATOM 725 N N . GLN A 1 97 ? 3.148 88.585 24.443 1.00 62.80 381 GLN A N 1
ATOM 726 C CA . GLN A 1 97 ? 3.777 89.808 24.932 1.00 64.82 381 GLN A CA 1
ATOM 727 C C . GLN A 1 97 ? 3.209 91.048 24.256 1.00 64.12 381 GLN A C 1
ATOM 728 O O . GLN A 1 97 ? 3.144 92.114 24.862 1.00 65.09 381 GLN A O 1
ATOM 734 N N . THR A 1 98 ? 2.793 90.906 23.003 1.00 62.82 382 THR A N 1
ATOM 735 C CA . THR A 1 98 ? 2.235 92.028 22.261 1.00 62.54 382 THR A CA 1
ATOM 736 C C . THR A 1 98 ? 0.713 92.092 22.396 1.00 61.66 382 THR A C 1
ATOM 737 O O . THR A 1 98 ? 0.055 92.894 21.729 1.00 61.35 382 THR A O 1
ATOM 741 N N . ALA A 1 99 ? 0.157 91.247 23.261 1.00 60.43 383 ALA A N 1
ATOM 742 C CA . ALA A 1 99 ? -1.288 91.206 23.459 1.00 58.88 383 ALA A CA 1
ATOM 743 C C . ALA A 1 99 ? -1.736 91.910 24.734 1.00 56.96 383 ALA A C 1
ATOM 744 O O . ALA A 1 99 ? -1.159 91.708 25.804 1.00 54.01 383 ALA A O 1
ATOM 746 N N . ASP A 1 100 ? -2.777 92.729 24.607 1.00 56.07 384 ASP A N 1
ATOM 747 C CA . ASP A 1 100 ? -3.326 93.460 25.743 1.00 55.79 384 ASP A CA 1
ATOM 748 C C . ASP A 1 100 ? -4.037 92.519 26.699 1.00 54.42 384 ASP A C 1
ATOM 749 O O . ASP A 1 100 ? -3.957 92.676 27.920 1.00 54.55 384 ASP A O 1
ATOM 754 N N . VAL A 1 101 ? -4.739 91.540 26.138 1.00 52.65 385 VAL A N 1
ATOM 755 C CA . VAL A 1 101 ? -5.485 90.593 26.954 1.00 50.85 385 VAL A CA 1
ATOM 756 C C . VAL A 1 101 ? -5.397 89.158 26.454 1.00 49.54 385 VAL A C 1
ATOM 757 O O . VAL A 1 101 ? -5.408 88.897 25.249 1.00 49.12 385 VAL A O 1
ATOM 761 N N . ALA A 1 102 ? -5.302 88.235 27.402 1.00 47.30 386 ALA A N 1
ATOM 762 C CA . ALA A 1 102 ? -5.269 86.815 27.109 1.00 46.25 386 ALA A CA 1
ATOM 763 C C . ALA A 1 102 ? -6.552 86.291 27.755 1.00 46.12 386 ALA A C 1
ATOM 764 O O . ALA A 1 102 ? -6.667 86.255 28.985 1.00 45.66 386 ALA A O 1
ATOM 766 N N . PHE A 1 103 ? -7.521 85.924 26.918 1.00 45.29 387 PHE A N 1
ATOM 767 C CA . PHE A 1 103 ? -8.809 85.411 27.387 1.00 44.47 387 PHE A CA 1
ATOM 768 C C . PHE A 1 103 ? -8.726 83.887 27.484 1.00 43.17 387 PHE A C 1
ATOM 769 O O . PHE A 1 103 ? -8.841 83.181 26.482 1.00 44.00 387 PHE A O 1
ATOM 777 N N . VAL A 1 104 ? -8.510 83.391 28.695 1.00 40.94 388 VAL A N 1
ATOM 778 C CA . VAL A 1 104 ? -8.386 81.963 28.938 1.00 40.63 388 VAL A CA 1
ATOM 779 C C . VAL A 1 104 ? -9.740 81.391 29.362 1.00 41.60 388 VAL A C 1
ATOM 780 O O . VAL A 1 104 ? -10.173 81.567 30.504 1.00 41.44 388 VAL A O 1
ATOM 784 N N . ILE A 1 105 ? -10.407 80.696 28.443 1.00 39.86 389 ILE A N 1
ATOM 785 C CA . ILE A 1 105 ? -11.720 80.134 28.744 1.00 37.87 389 ILE A CA 1
ATOM 786 C C . ILE A 1 105 ? -11.698 78.619 28.913 1.00 37.86 389 ILE A C 1
ATOM 787 O O . ILE A 1 105 ? -11.504 77.869 27.952 1.00 36.85 389 ILE A O 1
ATOM 792 N N . GLY A 1 106 ? -11.884 78.179 30.153 1.00 37.32 390 GLY A N 1
ATOM 793 C CA . GLY A 1 106 ? -11.897 76.758 30.447 1.00 39.62 390 GLY A CA 1
ATOM 794 C C . GLY A 1 106 ? -10.540 76.082 30.350 1.00 40.85 390 GLY A C 1
ATOM 795 O O . GLY A 1 106 ? -10.455 74.859 30.222 1.00 40.44 390 GLY A O 1
ATOM 796 N N . ALA A 1 107 ? -9.470 76.867 30.405 1.00 38.91 391 ALA A N 1
ATOM 797 C CA . ALA A 1 107 ? -8.131 76.300 30.338 1.00 39.51 391 ALA A CA 1
ATOM 798 C C . ALA A 1 107 ? -7.404 76.533 31.661 1.00 41.79 391 ALA A C 1
ATOM 799 O O . ALA A 1 107 ? -7.700 77.486 32.382 1.00 42.71 391 ALA A O 1
ATOM 801 N N . ASN A 1 108 ? -6.466 75.652 31.984 1.00 41.38 392 ASN A N 1
ATOM 802 C CA . ASN A 1 108 ? -5.704 75.770 33.216 1.00 43.39 392 ASN A CA 1
ATOM 803 C C . ASN A 1 108 ? -4.325 75.142 33.009 1.00 43.99 392 ASN A C 1
ATOM 804 O O . ASN A 1 108 ? -3.340 75.851 32.788 1.00 44.17 392 ASN A O 1
ATOM 809 N N . ASP A 1 109 ? -4.265 73.814 33.055 1.00 43.23 393 ASP A N 1
ATOM 810 C CA . ASP A 1 109 ? -3.010 73.090 32.874 1.00 42.53 393 ASP A CA 1
ATOM 811 C C . ASP A 1 109 ? -2.131 73.560 31.722 1.00 42.37 393 ASP A C 1
ATOM 812 O O . ASP A 1 109 ? -0.907 73.580 31.861 1.00 40.33 393 ASP A O 1
ATOM 817 N N . VAL A 1 110 ? -2.736 73.933 30.593 1.00 41.26 394 VAL A N 1
ATOM 818 C CA . VAL A 1 110 ? -1.955 74.360 29.433 1.00 41.58 394 VAL A CA 1
ATOM 819 C C . VAL A 1 110 ? -1.308 75.740 29.556 1.00 43.01 394 VAL A C 1
ATOM 820 O O . VAL A 1 110 ? -0.644 76.203 28.625 1.00 40.85 394 VAL A O 1
ATOM 824 N N . THR A 1 111 ? -1.517 76.400 30.693 1.00 44.36 395 THR A N 1
ATOM 825 C CA . THR A 1 111 ? -0.920 77.711 30.945 1.00 46.94 395 THR A CA 1
ATOM 826 C C . THR A 1 111 ? -0.031 77.560 32.179 1.00 50.00 395 THR A C 1
ATOM 827 O O . THR A 1 111 ? 0.720 78.470 32.532 1.00 50.50 395 THR A O 1
ATOM 831 N N . ASN A 1 112 ? -0.125 76.401 32.824 1.00 51.52 396 ASN A N 1
ATOM 832 C CA . ASN A 1 112 ? 0.616 76.131 34.048 1.00 54.55 396 ASN A CA 1
ATOM 833 C C . ASN A 1 112 ? 1.941 75.388 33.897 1.00 59.08 396 ASN A C 1
ATOM 834 O O . ASN A 1 112 ? 1.982 74.262 33.399 1.00 60.06 396 ASN A O 1
ATOM 839 N N . PRO A 1 113 ? 3.048 76.011 34.340 1.00 63.03 397 PRO A N 1
ATOM 840 C CA . PRO A 1 113 ? 4.382 75.397 34.259 1.00 64.31 397 PRO A CA 1
ATOM 841 C C . PRO A 1 113 ? 4.492 74.199 35.203 1.00 64.63 397 PRO A C 1
ATOM 842 O O . PRO A 1 113 ? 5.202 73.232 34.923 1.00 64.45 397 PRO A O 1
ATOM 846 N N . ALA A 1 114 ? 3.778 74.275 36.321 1.00 65.39 398 ALA A N 1
ATOM 847 C CA . ALA A 1 114 ? 3.790 73.213 37.318 1.00 68.37 398 ALA A CA 1
ATOM 848 C C . ALA A 1 114 ? 2.977 72.000 36.881 1.00 70.88 398 ALA A C 1
ATOM 849 O O . ALA A 1 114 ? 2.932 70.988 37.584 1.00 71.00 398 ALA A O 1
ATOM 851 N N . ALA A 1 115 ? 2.338 72.099 35.721 1.00 73.24 399 ALA A N 1
ATOM 852 C CA . ALA A 1 115 ? 1.513 71.010 35.220 1.00 76.06 399 ALA A CA 1
ATOM 853 C C . ALA A 1 115 ? 2.293 69.963 34.437 1.00 78.25 399 ALA A C 1
ATOM 854 O O . ALA A 1 115 ? 1.894 68.800 34.388 1.00 79.00 399 ALA A O 1
ATOM 856 N N . LYS A 1 116 ? 3.405 70.363 33.829 1.00 80.30 400 LYS A N 1
ATOM 857 C CA . LYS A 1 116 ? 4.194 69.423 33.045 1.00 82.36 400 LYS A CA 1
ATOM 858 C C . LYS A 1 116 ? 5.374 68.785 33.771 1.00 83.38 400 LYS A C 1
ATOM 859 O O . LYS A 1 116 ? 6.429 68.567 33.175 1.00 83.68 400 LYS A O 1
ATOM 865 N N . THR A 1 117 ? 5.189 68.470 35.050 1.00 84.39 401 THR A N 1
ATOM 866 C CA . THR A 1 117 ? 6.248 67.843 35.838 1.00 85.86 401 THR A CA 1
ATOM 867 C C . THR A 1 117 ? 5.983 66.349 35.997 1.00 86.73 401 THR A C 1
ATOM 868 O O . THR A 1 117 ? 6.896 65.574 36.280 1.00 87.40 401 THR A O 1
ATOM 872 N N . ASP A 1 118 ? 4.726 65.953 35.816 1.00 86.88 402 ASP A N 1
ATOM 873 C CA . ASP A 1 118 ? 4.326 64.551 35.934 1.00 86.44 402 ASP A CA 1
ATOM 874 C C . ASP A 1 118 ? 4.617 63.791 34.635 1.00 86.05 402 ASP A C 1
ATOM 875 O O . ASP A 1 118 ? 4.124 64.161 33.568 1.00 86.48 402 ASP A O 1
ATOM 880 N N . PRO A 1 119 ? 5.419 62.713 34.715 1.00 84.81 403 PRO A N 1
ATOM 881 C CA . PRO A 1 119 ? 5.782 61.898 33.551 1.00 83.30 403 PRO A CA 1
ATOM 882 C C . PRO A 1 119 ? 4.632 61.038 33.031 1.00 81.54 403 PRO A C 1
ATOM 883 O O . PRO A 1 119 ? 4.674 60.553 31.890 1.00 81.36 403 PRO A O 1
ATOM 887 N N . SER A 1 120 ? 3.592 60.851 33.840 1.00 79.43 404 SER A N 1
ATOM 888 C CA . SER A 1 120 ? 2.455 60.017 33.414 1.00 77.40 404 SER A CA 1
ATOM 889 C C . SER A 1 120 ? 1.340 60.795 32.726 1.00 75.56 404 SER A C 1
ATOM 890 O O . SER A 1 120 ? 0.355 60.211 32.268 1.00 76.43 404 SER A O 1
ATOM 893 N N . SER A 1 121 ? 1.510 62.110 32.644 1.00 72.82 405 SER A N 1
ATOM 894 C CA . SER A 1 121 ? 0.526 62.992 32.022 1.00 69.68 405 SER A CA 1
ATOM 895 C C . SER A 1 121 ? 0.850 63.272 30.558 1.00 65.61 405 SER A C 1
ATOM 896 O O . SER A 1 121 ? 2.020 63.234 30.152 1.00 65.83 405 SER A O 1
ATOM 899 N N . PRO A 1 122 ? -0.190 63.527 29.744 1.00 61.83 406 PRO A N 1
ATOM 900 C CA . PRO A 1 122 ? -0.044 63.818 28.313 1.00 59.89 406 PRO A CA 1
ATOM 901 C C . PRO A 1 122 ? 0.736 65.104 28.032 1.00 58.29 406 PRO A C 1
ATOM 902 O O . PRO A 1 122 ? 1.313 65.271 26.950 1.00 56.98 406 PRO A O 1
ATOM 906 N N . ILE A 1 123 ? 0.760 66.000 29.016 1.00 57.69 407 ILE A N 1
ATOM 907 C CA . ILE A 1 123 ? 1.438 67.286 28.860 1.00 58.36 407 ILE A CA 1
ATOM 908 C C . ILE A 1 123 ? 2.884 67.313 29.362 1.00 59.39 407 ILE A C 1
ATOM 909 O O . ILE A 1 123 ? 3.569 68.335 29.252 1.00 58.98 407 ILE A O 1
ATOM 914 N N . TYR A 1 124 ? 3.342 66.188 29.900 1.00 61.29 408 TYR A N 1
ATOM 915 C CA . TYR A 1 124 ? 4.696 66.077 30.427 1.00 64.02 408 TYR A CA 1
ATOM 916 C C . TYR A 1 124 ? 5.783 66.626 29.501 1.00 64.63 408 TYR A C 1
ATOM 917 O O . TYR A 1 124 ? 5.905 66.213 28.345 1.00 62.88 408 TYR A O 1
ATOM 926 N N . GLY A 1 125 ? 6.566 67.566 30.026 1.00 65.40 409 GLY A N 1
ATOM 927 C CA . GLY A 1 125 ? 7.661 68.148 29.269 1.00 64.95 409 GLY A CA 1
ATOM 928 C C . GLY A 1 125 ? 7.323 68.962 28.035 1.00 65.48 409 GLY A C 1
ATOM 929 O O . GLY A 1 125 ? 8.207 69.258 27.229 1.00 66.16 409 GLY A O 1
ATOM 930 N N . MET A 1 126 ? 6.059 69.328 27.867 1.00 64.57 410 MET A N 1
ATOM 931 C CA . MET A 1 126 ? 5.678 70.125 26.708 1.00 62.51 410 MET A CA 1
ATOM 932 C C . MET A 1 126 ? 5.756 71.605 27.060 1.00 61.07 410 MET A C 1
ATOM 933 O O . MET A 1 126 ? 5.722 71.980 28.234 1.00 58.09 410 MET A O 1
ATOM 938 N N . PRO A 1 127 ? 5.887 72.467 26.043 1.00 60.67 411 PRO A N 1
ATOM 939 C CA . PRO A 1 127 ? 5.950 73.894 26.351 1.00 60.83 411 PRO A CA 1
ATOM 940 C C . PRO A 1 127 ? 4.585 74.284 26.911 1.00 60.49 411 PRO A C 1
ATOM 941 O O . PRO A 1 127 ? 3.649 73.488 26.892 1.00 60.79 411 PRO A O 1
ATOM 945 N N . ILE A 1 128 ? 4.477 75.502 27.415 1.00 60.62 412 ILE A N 1
ATOM 946 C CA . ILE A 1 128 ? 3.232 75.978 27.989 1.00 60.37 412 ILE A CA 1
ATOM 947 C C . ILE A 1 128 ? 2.913 77.327 27.350 1.00 59.35 412 ILE A C 1
ATOM 948 O O . ILE A 1 128 ? 3.798 77.969 26.783 1.00 59.17 412 ILE A O 1
ATOM 953 N N . LEU A 1 129 ? 1.650 77.742 27.413 1.00 58.56 413 LEU A N 1
ATOM 954 C CA . LEU A 1 129 ? 1.243 79.025 26.838 1.00 58.06 413 LEU A CA 1
ATOM 955 C C . LEU A 1 129 ? 1.568 80.150 27.819 1.00 58.43 413 LEU A C 1
ATOM 956 O O . LEU A 1 129 ? 1.079 80.161 28.952 1.00 57.86 413 LEU A O 1
ATOM 961 N N . ASP A 1 130 ? 2.406 81.086 27.378 1.00 59.37 414 ASP A N 1
ATOM 962 C CA . ASP A 1 130 ? 2.828 82.211 28.216 1.00 61.75 414 ASP A CA 1
ATOM 963 C C . ASP A 1 130 ? 1.803 83.329 28.237 1.00 61.12 414 ASP A C 1
ATOM 964 O O . ASP A 1 130 ? 2.054 84.424 27.731 1.00 62.00 414 ASP A O 1
ATOM 969 N N . VAL A 1 131 ? 0.652 83.058 28.838 1.00 59.79 415 VAL A N 1
ATOM 970 C CA . VAL A 1 131 ? -0.406 84.048 28.899 1.00 59.43 415 VAL A CA 1
ATOM 971 C C . VAL A 1 131 ? -0.032 85.259 29.750 1.00 59.69 415 VAL A C 1
ATOM 972 O O . VAL A 1 131 ? -0.542 86.353 29.518 1.00 59.67 415 VAL A O 1
ATOM 976 N N . GLU A 1 132 ? 0.866 85.070 30.716 1.00 60.83 416 GLU A N 1
ATOM 977 C CA . GLU A 1 132 ? 1.288 86.168 31.595 1.00 63.54 416 GLU A CA 1
ATOM 978 C C . GLU A 1 132 ? 1.865 87.344 30.806 1.00 62.55 416 GLU A C 1
ATOM 979 O O . GLU A 1 132 ? 1.681 88.499 31.184 1.00 62.62 416 GLU A O 1
ATOM 985 N N . LYS A 1 133 ? 2.560 87.039 29.714 1.00 61.75 417 LYS A N 1
ATOM 986 C CA . LYS A 1 133 ? 3.174 88.055 28.864 1.00 61.22 417 LYS A CA 1
ATOM 987 C C . LYS A 1 133 ? 2.203 89.105 28.341 1.00 61.03 417 LYS A C 1
ATOM 988 O O . LYS A 1 133 ? 2.628 90.159 27.857 1.00 60.32 417 LYS A O 1
ATOM 994 N N . ALA A 1 134 ? 0.907 88.818 28.423 1.00 58.98 418 ALA A N 1
ATOM 995 C CA . ALA A 1 134 ? -0.108 89.753 27.948 1.00 57.40 418 ALA A CA 1
ATOM 996 C C . ALA A 1 134 ? -0.430 90.796 29.019 1.00 56.39 418 ALA A C 1
ATOM 997 O O . ALA A 1 134 ? -0.219 90.561 30.211 1.00 54.59 418 ALA A O 1
ATOM 999 N N . GLY A 1 135 ? -0.946 91.943 28.587 1.00 55.48 419 GLY A N 1
ATOM 1000 C CA . GLY A 1 135 ? -1.283 92.999 29.524 1.00 56.74 419 GLY A CA 1
ATOM 1001 C C . GLY A 1 135 ? -2.126 92.483 30.673 1.00 57.64 419 GLY A C 1
ATOM 1002 O O . GLY A 1 135 ? -1.784 92.662 31.847 1.00 57.60 419 GLY A O 1
ATOM 1003 N N . THR A 1 136 ? -3.233 91.834 30.324 1.00 57.50 420 THR A N 1
ATOM 1004 C CA . THR A 1 136 ? -4.147 91.272 31.310 1.00 57.03 420 THR A CA 1
ATOM 1005 C C . THR A 1 136 ? -4.479 89.819 30.973 1.00 55.27 420 THR A C 1
ATOM 1006 O O . THR A 1 136 ? -4.6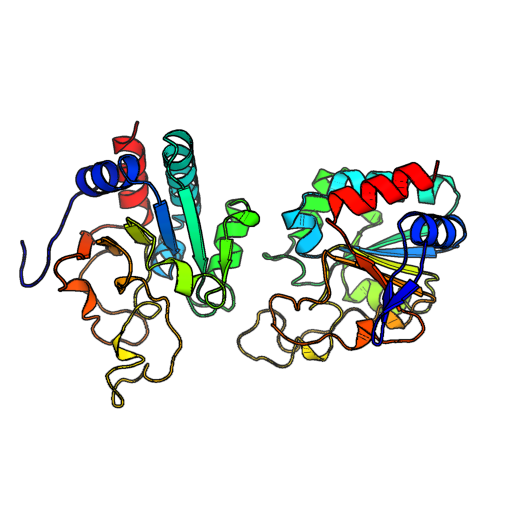11 89.452 29.803 1.00 52.51 420 THR A O 1
ATOM 1010 N N . VAL A 1 137 ? -4.619 89.004 32.011 1.00 53.15 421 VAL A N 1
ATOM 1011 C CA . VAL A 1 137 ? -4.952 87.597 31.850 1.00 51.61 421 VAL A CA 1
ATOM 1012 C C . VAL A 1 137 ? -6.280 87.314 32.542 1.00 50.36 421 VAL A C 1
ATOM 1013 O O . VAL A 1 137 ? -6.394 87.437 33.764 1.00 49.19 421 VAL A O 1
ATOM 1017 N N . LEU A 1 138 ? -7.276 86.943 31.744 1.00 48.87 422 LEU A N 1
ATOM 1018 C CA . LEU A 1 138 ? -8.613 86.630 32.238 1.00 48.78 422 LEU A CA 1
ATOM 1019 C C . LEU A 1 138 ? -8.825 85.118 32.231 1.00 48.40 422 LEU A C 1
ATOM 1020 O O . LEU A 1 138 ? -8.606 84.464 31.214 1.00 49.10 422 LEU A O 1
ATOM 1025 N N . PHE A 1 139 ? -9.242 84.568 33.365 1.00 47.71 423 PHE A N 1
ATOM 1026 C CA . PHE A 1 139 ? -9.494 83.135 33.481 1.00 47.60 423 PHE A CA 1
ATOM 1027 C C . PHE A 1 139 ? -10.966 82.855 33.732 1.00 47.10 423 PHE A C 1
ATOM 1028 O O . PHE A 1 139 ? -11.515 83.291 34.747 1.00 45.77 423 PHE A O 1
ATOM 1036 N N . ILE A 1 140 ? -11.611 82.137 32.816 1.00 44.63 424 ILE A N 1
ATOM 1037 C CA . ILE A 1 140 ? -13.000 81.776 33.037 1.00 41.46 424 ILE A CA 1
ATOM 1038 C C . ILE A 1 140 ? -13.018 80.321 33.445 1.00 41.79 424 ILE A C 1
ATOM 1039 O O . ILE A 1 140 ? -12.543 79.451 32.715 1.00 40.96 424 ILE A O 1
ATOM 1044 N N . LYS A 1 141 ? -13.545 80.072 34.632 1.00 41.49 425 LYS A N 1
ATOM 1045 C CA . LYS A 1 141 ? -13.670 78.734 35.172 1.00 42.28 425 LYS A CA 1
ATOM 1046 C C . LYS A 1 141 ? -14.635 78.882 36.340 1.00 43.67 425 LYS A C 1
ATOM 1047 O O . LYS A 1 141 ? -14.939 80.000 36.766 1.00 44.59 425 LYS A O 1
ATOM 1053 N N . ARG A 1 142 ? -15.139 77.769 36.847 1.00 43.88 426 ARG A N 1
ATOM 1054 C CA . ARG A 1 142 ? -16.116 77.822 37.921 1.00 44.74 426 ARG A CA 1
ATOM 1055 C C . ARG A 1 142 ? -15.558 78.164 39.297 1.00 46.20 426 ARG A C 1
ATOM 1056 O O . ARG A 1 142 ? -16.252 78.771 40.107 1.00 46.23 426 ARG A O 1
ATOM 1064 N N . SER A 1 143 ? -14.309 77.796 39.558 1.00 46.96 427 SER A N 1
ATOM 1065 C CA . SER A 1 143 ? -13.723 78.057 40.863 1.00 47.76 427 SER A CA 1
ATOM 1066 C C . SER A 1 143 ? -12.206 78.158 40.823 1.00 48.53 427 SER A C 1
ATOM 1067 O O . SER A 1 143 ? -11.621 78.492 39.796 1.00 48.67 427 SER A O 1
ATOM 1070 N N . MET A 1 144 ? -11.579 77.874 41.960 1.00 49.71 428 MET A N 1
ATOM 1071 C CA . MET A 1 144 ? -10.125 77.909 42.075 1.00 50.09 428 MET A CA 1
ATOM 1072 C C . MET A 1 144 ? -9.602 76.475 42.004 1.00 49.61 428 MET A C 1
ATOM 1073 O O . MET A 1 144 ? -8.427 76.210 42.272 1.00 48.43 428 MET A O 1
ATOM 1078 N N . ALA A 1 145 ? -10.491 75.552 41.645 1.00 48.98 429 ALA A N 1
ATOM 1079 C CA . ALA A 1 145 ? -10.136 74.140 41.528 1.00 48.61 429 ALA A CA 1
ATOM 1080 C C . ALA A 1 145 ? -9.048 73.922 40.479 1.00 48.28 429 ALA A C 1
ATOM 1081 O O . ALA A 1 145 ? -8.909 74.705 39.531 1.00 46.62 429 ALA A O 1
ATOM 1083 N N . SER A 1 146 ? -8.277 72.854 40.659 1.00 47.44 430 SER A N 1
ATOM 1084 C CA . SER A 1 146 ? -7.202 72.519 39.730 1.00 49.13 430 SER A CA 1
ATOM 1085 C C . SER A 1 146 ? -7.746 71.875 38.450 1.00 48.28 430 SER A C 1
ATOM 1086 O O . SER A 1 146 ? -8.956 71.708 38.284 1.00 48.12 430 SER A O 1
ATOM 1089 N N . GLY A 1 147 ? -6.833 71.520 37.552 1.00 48.61 431 GLY A N 1
ATOM 1090 C CA . GLY A 1 147 ? -7.215 70.888 36.304 1.00 45.89 431 GLY A CA 1
ATOM 1091 C C . GLY A 1 147 ? -6.876 69.411 36.355 1.00 45.50 431 GLY A C 1
ATOM 1092 O O . GLY A 1 147 ? -6.719 68.839 37.438 1.00 43.55 431 GLY A O 1
ATOM 1093 N N . TYR A 1 148 ? -6.753 68.794 35.184 1.00 45.41 432 TYR A N 1
ATOM 1094 C CA . TYR A 1 148 ? -6.436 67.371 35.078 1.00 44.22 432 TYR A CA 1
ATOM 1095 C C . TYR A 1 148 ? -5.182 67.003 35.880 1.00 43.88 432 TYR A C 1
ATOM 1096 O O . TYR A 1 148 ? -5.166 65.996 36.585 1.00 42.97 432 TYR A O 1
ATOM 1105 N N . ALA A 1 149 ? -4.140 67.825 35.767 1.00 44.84 433 ALA A N 1
ATOM 1106 C CA . ALA A 1 149 ? -2.875 67.590 36.474 1.00 46.79 433 ALA A CA 1
ATOM 1107 C C . ALA A 1 149 ? -3.018 67.623 37.994 1.00 47.11 433 ALA A C 1
ATOM 1108 O O . ALA A 1 149 ? -2.178 67.088 38.710 1.00 48.10 433 ALA A O 1
ATOM 1110 N N . GLY A 1 150 ? -4.078 68.259 38.480 1.00 47.67 434 GLY A N 1
ATOM 1111 C CA . GLY A 1 150 ? -4.304 68.329 39.912 1.00 49.61 434 GLY A CA 1
ATOM 1112 C C . GLY A 1 150 ? -3.316 69.196 40.673 1.00 52.06 434 GLY A C 1
ATOM 1113 O O . GLY A 1 150 ? -3.112 68.990 41.868 1.00 52.27 434 GLY A O 1
ATOM 1114 N N . VAL A 1 151 ? -2.704 70.163 39.995 1.00 52.38 435 VAL A N 1
ATOM 1115 C CA . VAL A 1 151 ? -1.741 71.047 40.644 1.00 53.74 435 VAL A CA 1
ATOM 1116 C C . VAL A 1 151 ? -2.207 72.502 40.635 1.00 54.67 435 VAL A C 1
ATOM 1117 O O . VAL A 1 151 ? -2.929 72.933 39.727 1.00 52.88 435 VAL A O 1
ATOM 1121 N N . GLU A 1 152 ? -1.790 73.261 41.649 1.00 54.38 436 GLU A N 1
ATOM 1122 C CA . GLU A 1 152 ? -2.166 74.667 41.741 1.00 54.52 436 GLU A CA 1
ATOM 1123 C C . GLU A 1 152 ? -1.519 75.483 40.629 1.00 53.27 436 GLU A C 1
ATOM 1124 O O . GLU A 1 152 ? -0.413 75.185 40.179 1.00 52.13 436 GLU A O 1
ATOM 1130 N N . ASN A 1 153 ? -2.227 76.511 40.181 1.00 53.53 437 ASN A N 1
ATOM 1131 C CA . ASN A 1 153 ? -1.724 77.387 39.135 1.00 55.99 437 ASN A CA 1
ATOM 1132 C C . ASN A 1 153 ? -1.448 78.739 39.792 1.00 57.74 437 ASN A C 1
ATOM 1133 O O . ASN A 1 153 ? -2.375 79.445 40.196 1.00 56.29 437 ASN A O 1
ATOM 1138 N N . GLU A 1 154 ? -0.173 79.097 39.906 1.00 59.87 438 GLU A N 1
ATOM 1139 C CA . GLU A 1 154 ? 0.190 80.358 40.544 1.00 62.21 438 GLU A CA 1
ATOM 1140 C C . GLU A 1 154 ? -0.175 81.600 39.741 1.00 60.44 438 GLU A C 1
ATOM 1141 O O . GLU A 1 154 ? -0.137 82.714 40.264 1.00 60.07 438 GLU A O 1
ATOM 1147 N N . LEU A 1 155 ? -0.533 81.411 38.476 1.00 58.49 439 LEU A N 1
ATOM 1148 C CA . LEU A 1 155 ? -0.929 82.529 37.627 1.00 56.16 439 LEU A CA 1
ATOM 1149 C C . LEU A 1 155 ? -2.219 83.151 38.159 1.00 55.23 439 LEU A C 1
ATOM 1150 O O . LEU A 1 155 ? -2.528 84.304 37.861 1.00 54.94 439 LEU A O 1
ATOM 1155 N N . PHE A 1 156 ? -2.965 82.382 38.951 1.00 54.17 440 PHE A N 1
ATOM 1156 C CA . PHE A 1 156 ? -4.218 82.856 39.526 1.00 56.22 440 PHE A CA 1
ATOM 1157 C C . PHE A 1 156 ? -3.965 83.945 40.565 1.00 59.19 440 PHE A C 1
ATOM 1158 O O . PHE A 1 156 ? -4.902 84.600 41.032 1.00 59.29 440 PHE A O 1
ATOM 1166 N N . PHE A 1 157 ? -2.697 84.135 40.925 1.00 61.23 441 PHE A N 1
ATOM 1167 C CA . PHE A 1 157 ? -2.328 85.121 41.931 1.00 61.45 441 PHE A CA 1
ATOM 1168 C C . PHE A 1 157 ? -1.559 86.317 41.383 1.00 61.54 441 PHE A C 1
ATOM 1169 O O . PHE A 1 157 ? -1.430 87.330 42.065 1.00 62.09 441 PHE A O 1
ATOM 1177 N N . ARG A 1 158 ? -1.047 86.209 40.162 1.00 61.88 442 ARG A N 1
ATOM 1178 C CA . ARG A 1 158 ? -0.295 87.311 39.566 1.00 63.44 442 ARG A CA 1
ATOM 1179 C C . ARG A 1 158 ? -1.084 88.617 39.566 1.00 63.04 442 ARG A C 1
ATOM 1180 O O . ARG A 1 158 ? -2.316 88.608 39.618 1.00 62.54 442 ARG A O 1
ATOM 1188 N N . ASN A 1 159 ? -0.364 89.736 39.497 1.00 62.13 443 ASN A N 1
ATOM 1189 C CA . ASN A 1 159 ? -0.989 91.057 39.493 1.00 60.79 443 ASN A CA 1
ATOM 1190 C C . ASN A 1 159 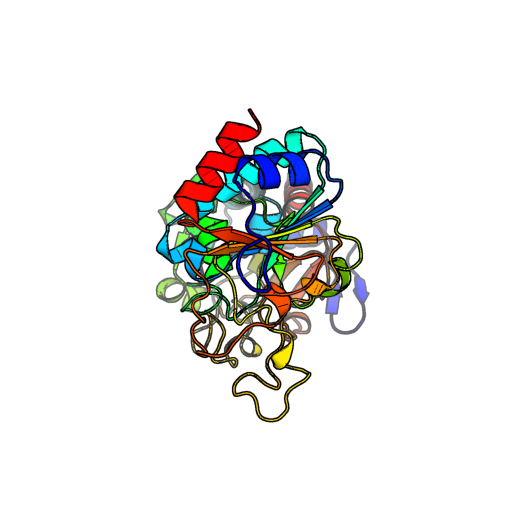? -1.863 91.331 38.276 1.00 58.18 443 ASN A C 1
ATOM 1191 O O . ASN A 1 159 ? -2.889 92.005 38.387 1.00 56.16 443 ASN A O 1
ATOM 1196 N N . ASN A 1 160 ? -1.455 90.822 37.116 1.00 55.03 444 ASN A N 1
ATOM 1197 C CA . ASN A 1 160 ? -2.217 91.055 35.898 1.00 52.53 444 ASN A CA 1
ATOM 1198 C C . ASN A 1 160 ? -3.223 89.945 35.595 1.00 52.98 444 ASN A C 1
ATOM 1199 O O . ASN A 1 160 ? -3.626 89.762 34.442 1.00 52.84 444 ASN A O 1
ATOM 1204 N N . THR A 1 161 ? -3.640 89.223 36.632 1.00 50.88 445 THR A N 1
ATOM 1205 C CA . THR A 1 161 ? -4.602 88.137 36.470 1.00 50.14 445 THR A CA 1
ATOM 1206 C C . THR A 1 161 ? -5.948 88.402 37.145 1.00 49.48 445 THR A C 1
ATOM 1207 O O . THR A 1 161 ? -6.010 88.697 38.337 1.00 48.95 445 THR A O 1
ATOM 1211 N N . MET A 1 162 ? -7.023 88.285 36.374 1.00 48.69 446 MET A N 1
ATOM 1212 C CA . MET A 1 162 ? -8.372 88.471 36.899 1.00 48.05 446 MET A CA 1
ATOM 1213 C C . MET A 1 162 ? -9.175 87.192 36.684 1.00 48.33 446 MET A C 1
ATOM 1214 O O . MET A 1 162 ? -9.259 86.684 35.564 1.00 47.63 446 MET A O 1
ATOM 1219 N N . MET A 1 163 ? -9.766 86.681 37.759 1.00 48.00 447 MET A N 1
ATOM 1220 C CA . MET A 1 163 ? -10.570 85.469 37.695 1.00 48.39 447 MET A CA 1
ATOM 1221 C C . MET A 1 163 ? -12.040 85.815 37.462 1.00 49.56 447 MET A C 1
ATOM 1222 O O . MET A 1 163 ? -12.592 86.684 38.138 1.00 50.22 447 MET A O 1
ATOM 1227 N N . LEU A 1 164 ? -12.665 85.136 36.501 1.00 48.62 448 LEU A N 1
ATOM 1228 C CA . LEU A 1 164 ? -14.077 85.337 36.186 1.00 47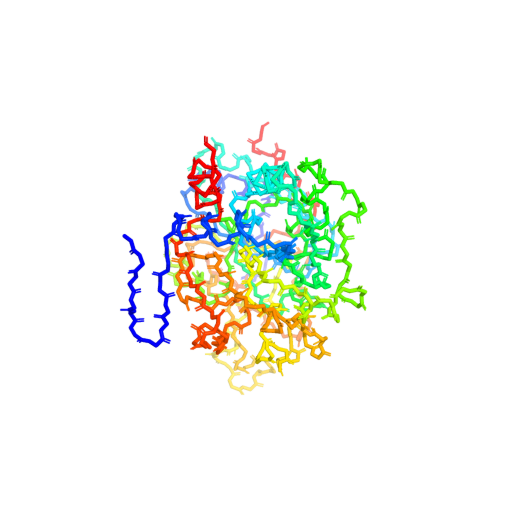.45 448 LEU A CA 1
ATOM 1229 C C . LEU A 1 164 ? -14.755 84.005 36.487 1.00 47.36 448 LEU A C 1
ATOM 1230 O O . LEU A 1 164 ? -14.802 83.115 35.641 1.00 46.84 448 LEU A O 1
ATOM 1235 N N . PHE A 1 165 ? -15.270 83.870 37.702 1.00 46.56 449 PHE A N 1
ATOM 1236 C CA . PHE A 1 165 ? -15.894 82.627 38.127 1.00 47.18 449 PHE A CA 1
ATOM 1237 C C . PHE A 1 165 ? -17.278 82.379 37.564 1.00 46.85 449 PHE A C 1
ATOM 1238 O O . PHE A 1 165 ? -18.179 83.203 37.711 1.00 47.30 449 PHE A O 1
ATOM 1246 N N . GLY A 1 166 ? -17.437 81.227 36.920 1.00 43.99 450 GLY A N 1
ATOM 1247 C CA . GLY A 1 166 ? -18.720 80.868 36.347 1.00 43.36 450 GLY A CA 1
ATOM 1248 C C . GLY A 1 166 ? -18.592 79.816 35.258 1.00 42.66 450 GLY A C 1
ATOM 1249 O O . GLY A 1 166 ? -17.484 79.476 34.827 1.00 38.09 450 GLY A O 1
ATOM 1250 N N . ASP A 1 167 ? -19.730 79.288 34.821 1.00 42.61 451 ASP A N 1
ATOM 1251 C CA . ASP A 1 167 ? -19.738 78.292 33.762 1.00 40.95 451 ASP A CA 1
ATOM 1252 C C . ASP A 1 167 ? -19.196 78.981 32.518 1.00 39.69 451 ASP A C 1
ATOM 1253 O O . ASP A 1 167 ? -19.526 80.135 32.255 1.00 39.90 451 ASP A O 1
ATOM 1258 N N . ALA A 1 168 ? -18.363 78.278 31.755 1.00 38.20 452 ALA A N 1
ATOM 1259 C CA . ALA A 1 168 ? -17.754 78.863 30.564 1.00 36.78 452 ALA A CA 1
ATOM 1260 C C . ALA A 1 168 ? -18.741 79.416 29.551 1.00 37.19 452 ALA A C 1
ATOM 1261 O O . ALA A 1 168 ? -18.476 80.439 28.917 1.00 36.19 452 ALA A O 1
ATOM 1263 N N . LYS A 1 169 ? -19.874 78.743 29.379 1.00 36.73 453 LYS A N 1
ATOM 1264 C CA . LYS A 1 169 ? -20.8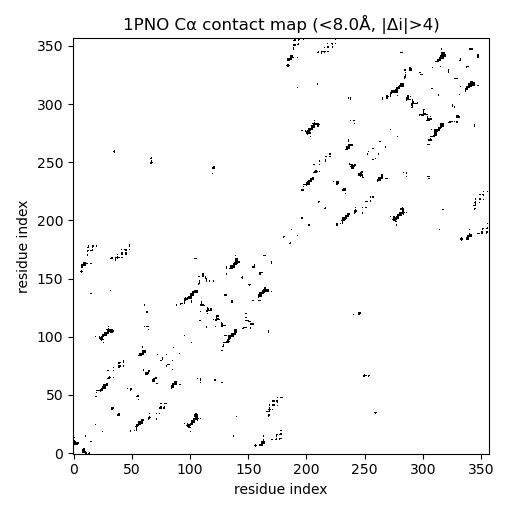58 79.214 28.415 1.00 38.41 453 LYS A CA 1
ATOM 1265 C C . LYS A 1 169 ? -21.678 80.364 28.988 1.00 39.20 453 LYS A C 1
ATOM 1266 O O . LYS A 1 169 ? -21.871 81.390 28.331 1.00 37.55 453 LYS A O 1
ATOM 1272 N N . LYS A 1 170 ? -22.158 80.184 30.213 1.00 41.41 454 LYS A N 1
ATOM 1273 C CA . LYS A 1 170 ? -22.961 81.203 30.883 1.00 45.50 454 LYS A CA 1
ATOM 1274 C C . LYS A 1 170 ? -22.190 82.525 30.982 1.00 44.52 454 LYS A C 1
ATOM 1275 O O . LYS A 1 170 ? -22.651 83.565 30.502 1.00 44.34 454 LYS A O 1
ATOM 1281 N N . MET A 1 171 ? -21.005 82.474 31.583 1.00 44.54 455 MET A N 1
ATOM 1282 C CA . MET A 1 171 ? -20.167 83.661 31.741 1.00 44.45 455 MET A CA 1
ATOM 1283 C C . MET A 1 171 ? -19.888 84.356 30.403 1.00 43.59 455 MET A C 1
ATOM 1284 O O . MET A 1 171 ? -19.970 85.585 30.304 1.00 44.36 455 MET A O 1
ATOM 1289 N N . THR A 1 172 ? -19.562 83.581 29.371 1.00 40.45 456 THR A N 1
ATOM 1290 C CA . THR A 1 172 ? -19.277 84.171 28.066 1.00 39.28 456 THR A CA 1
ATOM 1291 C C . THR A 1 172 ? -20.510 84.856 27.485 1.00 39.52 456 THR A C 1
ATOM 1292 O O . THR A 1 172 ? -20.402 85.879 26.809 1.00 39.68 456 THR A O 1
ATOM 1296 N N . GLU A 1 173 ? -21.682 84.287 27.740 1.00 40.89 457 GLU A N 1
ATOM 1297 C CA . GLU A 1 173 ? -22.922 84.873 27.246 1.00 43.93 457 GLU A CA 1
ATOM 1298 C C . GLU A 1 173 ? -23.188 86.197 27.956 1.00 43.34 457 GLU A C 1
ATOM 1299 O O . GLU A 1 173 ? -23.648 87.152 27.343 1.00 45.30 457 GLU A O 1
ATOM 1305 N N . GLN A 1 174 ? -22.886 86.248 29.248 1.00 43.88 458 GLN A N 1
ATOM 1306 C CA . GLN A 1 174 ? -23.072 87.466 30.025 1.00 45.62 458 GLN A CA 1
ATOM 1307 C C . GLN A 1 174 ? -22.106 88.539 29.540 1.00 46.61 458 GLN A C 1
ATOM 1308 O O . GLN A 1 174 ? -22.457 89.717 29.475 1.00 46.50 458 GLN A O 1
ATOM 1314 N N . ILE A 1 175 ? -20.888 88.130 29.193 1.00 46.58 459 ILE A N 1
ATOM 1315 C CA . ILE A 1 175 ? -19.896 89.074 28.699 1.00 46.57 459 ILE A CA 1
ATOM 1316 C C . ILE A 1 175 ? -20.381 89.656 27.378 1.00 49.21 459 ILE A C 1
ATOM 1317 O O . ILE A 1 175 ? -20.267 90.860 27.140 1.00 49.55 459 ILE A O 1
ATOM 1322 N N . VAL A 1 176 ? -20.937 88.801 26.524 1.00 50.98 460 VAL A N 1
ATOM 1323 C CA . VAL A 1 176 ? -21.442 89.251 25.229 1.00 53.18 460 VAL A CA 1
ATOM 1324 C C . VAL A 1 176 ? -22.576 90.255 25.422 1.00 55.16 460 VAL A C 1
ATOM 1325 O O . VAL A 1 176 ? -22.636 91.275 24.737 1.00 54.31 460 VAL A O 1
ATOM 1329 N N . GLN A 1 177 ? -23.473 89.961 26.358 1.00 57.05 461 GLN A N 1
ATOM 1330 C CA . GLN A 1 177 ? -24.595 90.848 26.627 1.00 60.92 461 GLN A CA 1
ATOM 1331 C C . GLN A 1 177 ? -24.105 92.196 27.143 1.00 61.00 461 GLN A C 1
ATOM 1332 O O . GLN A 1 177 ? -24.590 93.246 26.721 1.00 59.34 461 GLN A O 1
ATOM 1338 N N . ALA A 1 178 ? -23.128 92.161 28.041 1.00 61.21 462 ALA A N 1
ATOM 1339 C CA . ALA A 1 178 ? -22.575 93.383 28.607 1.00 62.82 462 ALA A CA 1
ATOM 1340 C C . ALA A 1 178 ? -21.826 94.214 27.566 1.00 64.80 462 ALA A C 1
ATOM 1341 O O . ALA A 1 178 ? -21.621 95.410 27.754 1.00 65.51 462 ALA A O 1
ATOM 1343 N N . MET A 1 179 ? -21.429 93.585 26.464 1.00 67.06 463 MET A N 1
ATOM 1344 C CA . MET A 1 179 ? -20.679 94.280 25.423 1.00 69.69 463 MET A CA 1
ATOM 1345 C C . MET A 1 179 ? -21.487 95.098 24.427 1.00 72.94 463 MET A C 1
ATOM 1346 O O . MET A 1 179 ? -21.003 96.108 23.919 1.00 74.55 463 MET A O 1
ATOM 1351 N N . ASN A 1 180 ? -22.707 94.671 24.137 1.00 76.52 464 ASN A N 1
ATOM 1352 C CA . ASN A 1 180 ? -23.523 95.384 23.164 1.00 80.50 464 ASN A CA 1
ATOM 1353 C C . ASN A 1 180 ? -24.924 95.720 23.658 1.00 81.94 464 ASN A C 1
ATOM 1354 O O . ASN A 1 180 ? -25.565 96.596 23.038 1.00 82.63 464 ASN A O 1
ATOM 1360 N N . ILE B 1 4 ? -21.957 28.051 35.782 1.00 96.84 288 ILE B N 1
ATOM 1361 C CA . ILE B 1 4 ? -20.737 28.180 36.629 1.00 96.59 288 ILE B CA 1
ATOM 1362 C C . ILE B 1 4 ? -19.596 27.326 36.087 1.00 96.72 288 ILE B C 1
ATOM 1363 O O . ILE B 1 4 ? -19.709 26.102 35.996 1.00 97.31 288 ILE B O 1
ATOM 1368 N N . GLU B 1 5 ? -18.502 27.983 35.715 1.00 96.06 289 GLU B N 1
ATOM 1369 C CA . GLU B 1 5 ? -17.325 27.289 35.212 1.00 95.01 289 GLU B CA 1
ATOM 1370 C C . GLU B 1 5 ? -16.185 27.649 36.161 1.00 93.18 289 GLU B C 1
ATOM 1371 O O . GLU B 1 5 ? -15.801 28.815 36.272 1.00 93.28 289 GLU B O 1
ATOM 1377 N N . GLY B 1 6 ? -15.668 26.647 36.866 1.00 91.01 290 GLY B N 1
ATOM 1378 C CA . GLY B 1 6 ? -14.596 26.892 37.814 1.00 87.78 290 GLY B CA 1
ATOM 1379 C C . GLY B 1 6 ? -15.103 27.695 38.999 1.00 85.59 290 GLY B C 1
ATOM 1380 O O . GLY B 1 6 ? -16.211 27.466 39.489 1.00 85.51 290 GLY B O 1
ATOM 1381 N N . ARG B 1 7 ? -14.296 28.644 39.459 1.00 83.21 291 ARG B N 1
ATOM 1382 C CA . ARG B 1 7 ? -14.673 29.483 40.590 1.00 80.46 291 ARG B CA 1
ATOM 1383 C C . ARG B 1 7 ? -15.373 30.763 40.133 1.00 77.16 291 ARG B C 1
ATOM 1384 O O . ARG B 1 7 ? -15.435 31.738 40.884 1.00 76.19 291 ARG B O 1
ATOM 1392 N N . HIS B 1 8 ? -15.905 30.766 38.913 1.00 73.33 292 HIS B N 1
ATOM 1393 C CA . HIS B 1 8 ? -16.565 31.965 38.406 1.00 70.62 292 HIS B CA 1
ATOM 1394 C C . HIS B 1 8 ? -17.883 31.766 37.665 1.00 68.95 292 HIS B C 1
ATOM 1395 O O . HIS B 1 8 ? -18.189 30.683 37.165 1.00 68.57 292 HIS B O 1
ATOM 1402 N N . MET B 1 9 ? -18.639 32.858 37.599 1.00 67.15 293 MET B N 1
ATOM 1403 C CA . MET B 1 9 ? -19.938 32.931 36.936 1.00 65.00 293 MET B CA 1
ATOM 1404 C C . MET B 1 9 ? -19.761 33.544 35.544 1.00 62.61 293 MET B C 1
ATOM 1405 O O . MET B 1 9 ? -19.161 34.609 35.406 1.00 60.86 293 MET B O 1
ATOM 1410 N N . ALA B 1 10 ? -20.286 32.879 34.520 1.00 59.99 294 ALA B N 1
ATOM 1411 C CA . ALA B 1 10 ? -20.167 33.371 33.150 1.00 57.12 294 ALA B CA 1
ATOM 1412 C C . ALA B 1 10 ? -21.520 33.649 32.504 1.00 55.65 294 ALA B C 1
ATOM 1413 O O . ALA B 1 10 ? -22.146 32.742 31.959 1.00 56.21 294 ALA B O 1
ATOM 1415 N N . GLY B 1 11 ? -21.954 34.906 32.545 1.00 52.72 295 GLY B N 1
ATOM 1416 C CA . GLY B 1 11 ? -23.237 35.266 31.963 1.00 50.46 295 GLY B CA 1
ATOM 1417 C C . GLY B 1 11 ? -23.194 35.575 30.479 1.00 49.89 295 GLY B C 1
ATOM 1418 O O . GLY B 1 11 ? -22.123 35.586 29.870 1.00 50.19 295 GLY B O 1
ATOM 1419 N N . SER B 1 12 ? -24.360 35.820 29.887 1.00 48.46 296 SER B N 1
ATOM 1420 C CA . SER B 1 12 ? -24.437 36.140 28.464 1.00 48.54 296 SER B CA 1
ATOM 1421 C C . SER B 1 12 ? -24.759 37.623 28.274 1.00 48.17 296 SER B C 1
ATOM 1422 O O . SER B 1 12 ? -25.023 38.340 29.242 1.00 46.43 296 SER B O 1
ATOM 1425 N N . ALA B 1 13 ? -24.740 38.076 27.024 1.00 48.26 297 ALA B N 1
ATOM 1426 C CA . ALA B 1 13 ? -25.042 39.471 26.726 1.00 49.12 297 ALA B CA 1
ATOM 1427 C C . ALA B 1 13 ? -26.448 39.821 27.213 1.00 50.04 297 ALA B C 1
ATOM 1428 O O . ALA B 1 13 ? -26.690 40.933 27.687 1.00 50.77 297 ALA B O 1
ATOM 1430 N N . GLU B 1 14 ? -27.372 38.869 27.099 1.00 51.51 298 GLU B N 1
ATOM 1431 C CA . GLU B 1 14 ? -28.750 39.087 27.539 1.00 52.18 298 GLU B CA 1
ATOM 1432 C C . GLU B 1 14 ? -28.798 39.251 29.053 1.00 50.75 298 GLU B C 1
ATOM 1433 O O . GLU B 1 14 ? -29.559 40.064 29.570 1.00 50.98 298 GLU B O 1
ATOM 1439 N N . ASP B 1 15 ? -27.982 38.480 29.764 1.00 50.41 299 ASP B N 1
ATOM 1440 C CA . ASP B 1 15 ? -27.938 38.575 31.216 1.00 50.18 299 ASP B CA 1
ATOM 1441 C C . ASP B 1 15 ? -27.461 39.972 31.608 1.00 50.49 299 ASP B C 1
ATOM 1442 O O . ASP B 1 15 ? -28.038 40.619 32.489 1.00 50.82 299 ASP B O 1
ATOM 1447 N N . ALA B 1 16 ? -26.401 40.434 30.950 1.00 48.37 300 ALA B N 1
ATOM 1448 C CA . ALA B 1 16 ? -25.856 41.757 31.230 1.00 46.21 300 ALA B CA 1
ATOM 1449 C C . ALA B 1 16 ? -26.891 42.824 30.880 1.00 43.22 300 ALA B C 1
ATOM 1450 O O . ALA B 1 16 ? -27.107 43.764 31.644 1.00 41.69 300 ALA B O 1
ATOM 1452 N N . ALA B 1 17 ? -27.535 42.672 29.727 1.00 41.26 301 ALA B N 1
ATOM 1453 C CA . ALA B 1 17 ? -28.542 43.639 29.300 1.00 44.02 301 ALA B CA 1
ATOM 1454 C C . ALA B 1 17 ? -29.668 43.700 30.324 1.00 45.07 301 ALA B C 1
ATOM 1455 O O . ALA B 1 17 ? -30.073 44.783 30.766 1.00 45.42 301 ALA B O 1
ATOM 1457 N N . PHE B 1 18 ? -30.165 42.531 30.712 1.00 46.37 302 PHE B N 1
ATOM 1458 C CA . PHE B 1 18 ? -31.248 42.463 31.684 1.00 47.66 302 PHE B CA 1
ATOM 1459 C C . PHE B 1 18 ? -30.858 43.086 33.017 1.00 46.19 302 PHE B C 1
ATOM 1460 O O . PHE B 1 18 ? -31.645 43.803 33.629 1.00 47.97 302 PHE B O 1
ATOM 1468 N N . ILE B 1 19 ? -29.642 42.818 33.468 1.00 46.41 303 ILE B N 1
ATOM 1469 C CA . ILE B 1 19 ? -29.184 43.365 34.738 1.00 47.12 303 ILE B CA 1
ATOM 1470 C C . ILE B 1 19 ? -29.035 44.887 34.713 1.00 48.07 303 ILE B C 1
ATOM 1471 O O . ILE B 1 19 ? -29.469 45.578 35.633 1.00 48.49 303 ILE B O 1
ATOM 1476 N N . MET B 1 20 ? -28.429 45.420 33.660 1.00 47.74 304 MET B N 1
ATOM 1477 C CA . MET B 1 20 ? -28.225 46.862 33.605 1.00 46.39 304 MET B CA 1
ATOM 1478 C C . MET B 1 20 ? -29.447 47.689 33.266 1.00 44.83 304 MET B C 1
ATOM 1479 O O . MET B 1 20 ? -29.644 48.747 33.862 1.00 43.34 304 MET B O 1
ATOM 1484 N N . LYS B 1 21 ? -30.273 47.232 32.328 1.00 44.82 305 LYS B N 1
ATOM 1485 C CA . LYS B 1 21 ? -31.444 48.022 31.975 1.00 47.33 305 LYS B CA 1
ATOM 1486 C C . LYS B 1 21 ? -32.465 48.096 33.111 1.00 48.87 305 LYS B C 1
ATOM 1487 O O . LYS B 1 21 ? -33.354 48.946 33.094 1.00 50.15 305 LYS B O 1
ATOM 1493 N N . ASN B 1 22 ? -32.336 47.220 34.104 1.00 47.94 306 ASN B N 1
ATOM 1494 C CA . ASN B 1 22 ? -33.257 47.244 35.235 1.00 48.64 306 ASN B CA 1
ATOM 1495 C C . ASN B 1 22 ? -32.587 47.848 36.453 1.00 49.57 306 ASN B C 1
ATOM 1496 O O . ASN B 1 22 ? -33.174 47.898 37.530 1.00 51.04 306 ASN B O 1
ATOM 1501 N N . ALA B 1 23 ? -31.356 48.318 36.279 1.00 50.82 307 ALA B N 1
ATOM 1502 C CA . ALA B 1 23 ? -30.614 48.929 37.379 1.00 50.32 307 ALA B CA 1
ATOM 1503 C C . ALA B 1 23 ? -30.948 50.413 37.468 1.00 50.77 307 ALA B C 1
ATOM 1504 O O . ALA B 1 23 ? -31.594 50.965 36.577 1.00 50.84 307 ALA B O 1
ATOM 1506 N N . SER B 1 24 ? -30.508 51.054 38.544 1.00 50.90 308 SER B N 1
ATOM 1507 C CA . SER B 1 24 ? -30.760 52.477 38.739 1.00 52.92 308 SER B CA 1
ATOM 1508 C C . SER B 1 24 ? -29.499 53.292 38.479 1.00 52.75 308 SER B C 1
ATOM 1509 O O . SER B 1 24 ? -29.560 54.400 37.946 1.00 52.57 308 SER B O 1
ATOM 1512 N N . LYS B 1 25 ? -28.356 52.734 38.861 1.00 52.51 309 LYS B N 1
ATOM 1513 C CA . LYS B 1 25 ? -27.082 53.417 38.688 1.00 52.57 309 LYS B CA 1
ATOM 1514 C C . LYS B 1 25 ? -26.009 52.466 38.159 1.00 50.89 309 LYS B C 1
ATOM 1515 O O . LYS B 1 25 ? -25.725 51.429 38.765 1.00 50.64 309 LYS B O 1
ATOM 1521 N N . VAL B 1 26 ? -25.423 52.828 37.021 1.00 47.74 310 VAL B N 1
ATOM 1522 C CA . VAL B 1 26 ? -24.375 52.028 36.398 1.00 45.12 310 VAL B CA 1
ATOM 1523 C C . VAL B 1 26 ? -23.127 52.874 36.184 1.00 43.66 310 VAL B C 1
ATOM 1524 O O . VAL B 1 26 ? -23.212 53.984 35.663 1.00 43.11 310 VAL B O 1
ATOM 1528 N N . ILE B 1 27 ? -21.978 52.356 36.609 1.00 41.63 311 ILE B N 1
ATOM 1529 C CA . ILE B 1 27 ? -20.713 53.048 36.417 1.00 40.55 311 ILE B CA 1
ATOM 1530 C C . ILE B 1 27 ? -19.870 52.222 35.441 1.00 40.88 311 ILE B C 1
ATOM 1531 O O . ILE B 1 27 ? -19.570 51.052 35.702 1.00 40.45 311 ILE B O 1
ATOM 1536 N N . ILE B 1 28 ? -19.511 52.837 34.313 1.00 39.13 312 ILE B N 1
ATOM 1537 C CA . ILE B 1 28 ? -18.716 52.182 33.274 1.00 36.60 312 ILE B CA 1
ATOM 1538 C C . ILE B 1 28 ? -17.218 52.390 33.499 1.00 35.99 312 ILE B C 1
ATOM 1539 O O . ILE B 1 28 ? -16.759 53.520 33.680 1.00 34.86 312 ILE B O 1
ATOM 1544 N N . VAL B 1 29 ? -16.469 51.288 33.476 1.00 35.04 313 VAL B N 1
ATOM 1545 C CA . VAL B 1 29 ? -15.022 51.303 33.688 1.00 33.17 313 VAL B CA 1
ATOM 1546 C C . VAL B 1 29 ? -14.296 50.762 32.456 1.00 33.83 313 VAL B C 1
ATOM 1547 O O . VAL B 1 29 ? -14.159 49.547 32.296 1.00 33.83 313 VAL B O 1
ATOM 1551 N N . PRO B 1 30 ? -13.808 51.653 31.574 1.00 32.86 314 PRO B N 1
ATOM 1552 C CA . PRO B 1 30 ? -13.107 51.175 30.376 1.00 32.43 314 PRO B CA 1
ATOM 1553 C C . PRO B 1 30 ? -11.614 50.955 30.596 1.00 32.83 314 PRO B C 1
ATOM 1554 O O . PRO B 1 30 ? -10.981 51.658 31.390 1.00 33.98 314 PRO B O 1
ATOM 1558 N N . GLY B 1 31 ? -11.065 49.973 29.883 1.00 32.36 315 GLY B N 1
ATOM 1559 C CA . GLY B 1 31 ? -9.653 49.666 29.976 1.00 33.10 315 GLY B CA 1
ATOM 1560 C C . GLY B 1 31 ? -9.060 49.317 28.617 1.00 34.19 315 GLY B C 1
ATOM 1561 O O . GLY B 1 31 ? -9.711 49.486 27.590 1.00 31.67 315 GLY B O 1
ATOM 1562 N N . TYR B 1 32 ? -7.827 48.815 28.618 1.00 34.59 316 TYR B N 1
ATOM 1563 C CA . TYR B 1 32 ? -7.123 48.449 27.387 1.00 35.91 316 TYR B CA 1
ATOM 1564 C C . TYR B 1 32 ? -7.960 47.640 26.390 1.00 34.41 316 TYR B C 1
ATOM 1565 O O . TYR B 1 32 ? -7.955 47.927 25.188 1.00 33.89 316 TYR B O 1
ATOM 1574 N N . GLY B 1 33 ? -8.674 46.634 26.887 1.00 33.18 317 GLY B N 1
ATOM 1575 C CA . GLY B 1 33 ? -9.502 45.811 26.018 1.00 30.41 317 GLY B CA 1
ATOM 1576 C C . GLY B 1 33 ? -10.484 46.587 25.150 1.00 31.86 317 GLY B C 1
ATOM 1577 O O . GLY B 1 33 ? -10.776 46.181 24.017 1.00 29.90 317 GLY B O 1
ATOM 1578 N N . MET B 1 34 ? -11.008 47.700 25.664 1.00 31.00 318 MET B N 1
ATOM 1579 C CA . MET B 1 34 ? -11.949 48.498 24.883 1.00 31.08 318 MET B CA 1
ATOM 1580 C C . MET B 1 34 ? -11.230 49.162 23.712 1.00 29.99 318 MET B C 1
ATOM 1581 O O . MET B 1 34 ? -11.800 49.314 22.628 1.00 30.39 318 MET B O 1
ATOM 1586 N N . ALA B 1 35 ? -9.983 49.567 23.941 1.00 28.03 319 ALA B N 1
ATOM 1587 C CA . ALA B 1 35 ? -9.184 50.214 22.901 1.00 28.75 319 ALA B CA 1
ATOM 1588 C C . ALA B 1 35 ? -8.876 49.209 21.798 1.00 29.32 319 ALA B C 1
ATOM 1589 O O . ALA B 1 35 ? -9.075 49.488 20.616 1.00 29.01 319 ALA B O 1
ATOM 1591 N N . VAL B 1 36 ? -8.391 48.036 22.199 1.00 30.71 320 VAL B N 1
ATOM 1592 C CA . VAL B 1 36 ? -8.047 46.983 21.248 1.00 34.22 320 VAL B CA 1
ATOM 1593 C C . VAL B 1 36 ? -9.204 46.679 20.308 1.00 33.22 320 VAL B C 1
ATOM 1594 O O . VAL B 1 36 ? -9.014 46.533 19.102 1.00 33.07 320 VAL B O 1
ATOM 1598 N N . ALA B 1 37 ? -10.406 46.581 20.864 1.00 32.11 321 ALA B N 1
ATOM 1599 C CA . ALA B 1 37 ? -11.578 46.257 20.055 1.00 30.68 321 ALA B CA 1
ATOM 1600 C C . ALA B 1 37 ? -12.249 47.470 19.419 1.00 29.78 321 ALA B C 1
ATOM 1601 O O . ALA B 1 37 ? -13.186 47.314 18.633 1.00 28.21 321 ALA B O 1
ATOM 1603 N N . GLN B 1 38 ? -11.773 48.672 19.745 1.00 30.13 322 GLN B N 1
ATOM 1604 C CA . GLN B 1 38 ? -12.366 49.901 19.206 1.00 31.49 322 GLN B CA 1
ATOM 1605 C C . GLN B 1 38 ? -13.863 49.883 19.552 1.00 32.01 322 GLN B C 1
ATOM 1606 O O . GLN B 1 38 ? -14.729 50.190 18.728 1.00 31.36 322 GLN B O 1
ATOM 1612 N N . ALA B 1 39 ? -14.147 49.533 20.801 1.00 30.90 323 ALA B N 1
ATOM 1613 C CA . ALA B 1 39 ? -15.514 49.409 21.282 1.00 29.89 323 ALA B CA 1
ATOM 1614 C C . ALA B 1 39 ? -16.134 50.661 21.893 1.00 31.36 323 ALA B C 1
ATOM 1615 O O . ALA B 1 39 ? -17.276 50.606 22.366 1.00 30.86 323 ALA B O 1
ATOM 1617 N N . GLN B 1 40 ? -15.416 51.786 21.877 1.00 30.23 324 GLN B N 1
ATOM 1618 C CA . GLN B 1 40 ? -15.939 53.006 22.498 1.00 30.63 324 GLN B CA 1
ATOM 1619 C C . GLN B 1 40 ? -17.255 53.530 21.917 1.00 30.95 324 GLN B C 1
ATOM 1620 O O . GLN B 1 40 ? -18.068 54.109 22.643 1.00 30.66 324 GLN B O 1
ATOM 1626 N N . HIS B 1 41 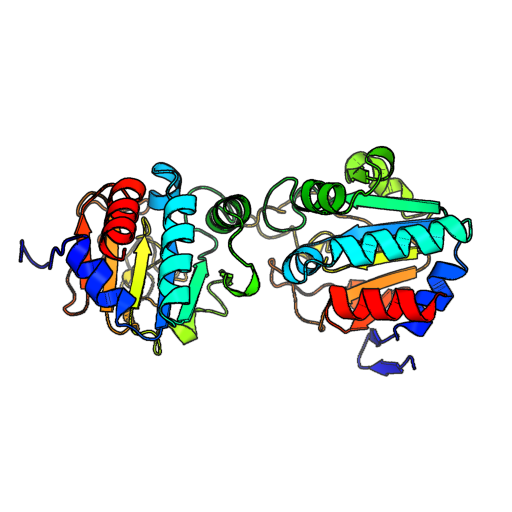? -17.476 53.338 20.622 1.00 28.62 325 HIS B N 1
ATOM 1627 C CA . HIS B 1 41 ? -18.713 53.827 20.020 1.00 31.95 325 HIS B CA 1
ATOM 1628 C C . HIS B 1 41 ? -19.907 52.952 20.387 1.00 32.71 325 HIS B C 1
ATOM 1629 O O . HIS B 1 41 ? -21.005 53.462 20.645 1.00 35.20 325 HIS B O 1
ATOM 1636 N N . ALA B 1 42 ? -19.702 51.639 20.412 1.00 32.77 326 ALA B N 1
ATOM 1637 C CA . ALA B 1 42 ? -20.773 50.722 20.806 1.00 33.62 326 ALA B CA 1
ATOM 1638 C C . ALA B 1 42 ? -21.067 50.980 22.289 1.00 32.72 326 ALA B C 1
ATOM 1639 O O . ALA B 1 42 ? -22.215 50.937 22.727 1.00 33.47 326 ALA B O 1
ATOM 1641 N N . LEU B 1 43 ? -20.021 51.270 23.056 1.00 32.93 327 LEU B N 1
ATOM 1642 C CA . LEU B 1 43 ? -20.184 51.534 24.483 1.00 33.66 327 LEU B CA 1
ATOM 1643 C C . LEU B 1 43 ? -21.036 52.778 24.688 1.00 34.35 327 LEU B C 1
ATOM 1644 O O . LEU B 1 43 ? -21.907 52.806 25.562 1.00 34.08 327 LEU B O 1
ATOM 1649 N N . ARG B 1 44 ? -20.792 53.810 23.883 1.00 34.77 328 ARG B N 1
ATOM 1650 C CA . ARG B 1 44 ? -21.560 55.044 24.004 1.00 35.48 328 ARG B CA 1
ATOM 1651 C C . ARG B 1 44 ? -23.019 54.779 23.619 1.00 36.40 328 ARG B C 1
ATOM 1652 O O . ARG B 1 44 ? -23.934 55.327 24.239 1.00 34.94 328 ARG B O 1
ATOM 1660 N N . GLU B 1 45 ? -23.241 53.943 22.605 1.00 35.85 329 GLU B N 1
ATOM 1661 C CA . GLU B 1 45 ? -24.609 53.615 22.201 1.00 38.05 329 GLU B CA 1
ATOM 1662 C C . GLU B 1 45 ? -25.308 52.890 23.356 1.00 37.60 329 GLU B C 1
ATOM 1663 O O . GLU B 1 45 ? -26.482 53.132 23.628 1.00 37.16 329 GLU B O 1
ATOM 1669 N N . MET B 1 46 ? -24.583 52.006 24.037 1.00 36.37 330 MET B N 1
ATOM 1670 C CA . MET B 1 46 ? -25.164 51.277 25.159 1.00 37.75 330 MET B CA 1
ATOM 1671 C C . MET B 1 46 ? -25.561 52.257 26.264 1.00 38.85 330 MET B C 1
ATOM 1672 O O . MET B 1 46 ? -26.621 52.120 26.874 1.00 38.10 330 MET B O 1
ATOM 1677 N N . ALA B 1 47 ? -24.707 53.247 26.519 1.00 37.78 331 ALA B N 1
ATOM 1678 C CA . ALA B 1 47 ? -24.998 54.241 27.542 1.00 38.41 331 ALA B CA 1
ATOM 1679 C C . ALA B 1 47 ? -26.245 55.043 27.163 1.00 38.14 331 ALA B C 1
ATOM 1680 O O . ALA B 1 47 ? -27.049 55.393 28.025 1.00 38.25 331 ALA B O 1
ATOM 1682 N N . ASP B 1 48 ? -26.404 55.333 25.874 1.00 38.63 332 ASP B N 1
ATOM 1683 C CA . ASP B 1 48 ? -27.565 56.084 25.408 1.00 40.57 332 ASP B CA 1
ATOM 1684 C C . ASP B 1 48 ? -28.860 55.299 25.624 1.00 41.93 332 ASP B C 1
ATOM 1685 O O . ASP B 1 48 ? -29.879 55.870 26.022 1.00 40.53 332 ASP B O 1
ATOM 1690 N N . VAL B 1 49 ? -28.827 53.997 25.354 1.00 41.66 333 VAL B N 1
ATOM 1691 C CA . VAL B 1 49 ? -30.016 53.165 25.541 1.00 43.67 333 VAL B CA 1
ATOM 1692 C C . VAL B 1 49 ? -30.360 53.100 27.026 1.00 43.83 333 VAL B C 1
ATOM 1693 O O . VAL B 1 49 ? -31.517 53.219 27.416 1.00 43.95 333 VAL B O 1
ATOM 1697 N N . LEU B 1 50 ? -29.336 52.930 27.849 1.00 43.91 334 LEU B N 1
ATOM 1698 C CA . LEU B 1 50 ? -29.515 52.852 29.289 1.00 45.04 334 LEU B CA 1
ATOM 1699 C C . LEU B 1 50 ? -30.122 54.134 29.838 1.00 46.12 334 LEU B C 1
ATOM 1700 O O . LEU B 1 50 ? -31.100 54.093 30.580 1.00 46.92 334 LEU B O 1
ATOM 1705 N N . LYS B 1 51 ? -29.537 55.272 29.474 1.00 46.38 335 LYS B N 1
ATOM 1706 C CA . LYS B 1 51 ? -30.035 56.558 29.944 1.00 47.72 335 LYS B CA 1
ATOM 1707 C C . LYS B 1 51 ? -31.471 56.807 29.490 1.00 48.38 335 LYS B C 1
ATOM 1708 O O . LYS B 1 51 ? -32.235 57.484 30.179 1.00 47.48 335 LYS B O 1
ATOM 1714 N N . LYS B 1 52 ? -31.845 56.256 28.341 1.00 48.90 336 LYS B N 1
ATOM 1715 C CA . LYS B 1 52 ? -33.200 56.439 27.851 1.00 52.32 336 LYS B CA 1
ATOM 1716 C C . LYS B 1 52 ? -34.148 55.632 28.734 1.00 54.37 336 LYS B C 1
ATOM 1717 O O . LYS B 1 52 ? -35.327 55.960 28.856 1.00 53.83 336 LYS B O 1
ATOM 1723 N N . GLU B 1 53 ? -33.620 54.573 29.343 1.00 55.43 337 GLU B N 1
ATOM 1724 C CA . GLU B 1 53 ? -34.402 53.723 30.235 1.00 56.80 337 GLU B CA 1
ATOM 1725 C C . GLU B 1 53 ? -34.432 54.334 31.630 1.00 55.83 337 GLU B C 1
ATOM 1726 O O . GLU B 1 53 ? -34.933 53.724 32.572 1.00 57.14 337 GLU B O 1
ATOM 1732 N N . GLY B 1 54 ? -33.879 55.534 31.762 1.00 54.35 338 GLY B N 1
ATOM 1733 C CA . GLY B 1 54 ? -33.868 56.197 33.054 1.00 51.72 338 GLY B CA 1
ATOM 1734 C C . GLY B 1 54 ? -32.742 55.781 33.980 1.00 50.40 338 GLY B C 1
ATOM 1735 O O . GLY B 1 54 ? -32.695 56.207 35.132 1.00 50.17 338 GLY B O 1
ATOM 1736 N N . VAL B 1 55 ? -31.831 54.949 33.488 1.00 49.68 339 VAL B N 1
ATOM 1737 C CA . VAL B 1 55 ? -30.703 54.498 34.292 1.00 47.17 339 VAL B CA 1
ATOM 1738 C C . VAL B 1 55 ? -29.675 55.621 34.413 1.00 47.86 339 VAL B C 1
ATOM 1739 O O . VAL B 1 55 ? -29.429 56.353 33.452 1.00 47.89 339 VAL B O 1
ATOM 1743 N N . GLU B 1 56 ? -29.080 55.757 35.592 1.00 47.13 340 GLU B N 1
ATOM 1744 C CA . GLU B 1 56 ? -28.068 56.785 35.828 1.00 49.22 340 GLU B CA 1
ATOM 1745 C C . GLU B 1 56 ? -26.706 56.254 35.361 1.00 47.69 340 GLU B C 1
ATOM 1746 O O . GLU B 1 56 ? -26.207 55.258 35.892 1.00 47.52 340 GLU B O 1
ATOM 1752 N N . VAL B 1 57 ? -26.098 56.925 34.386 1.00 45.99 341 VAL B N 1
ATOM 1753 C CA . VAL B 1 57 ? -24.817 56.470 33.839 1.00 45.28 341 VAL B CA 1
ATOM 1754 C C . VAL B 1 57 ? -23.626 57.427 33.959 1.00 43.65 341 VAL B C 1
ATOM 1755 O O . VAL B 1 57 ? -23.742 58.623 33.692 1.00 44.29 341 VAL B O 1
ATOM 1759 N N . SER B 1 58 ? -22.479 56.886 34.360 1.00 42.39 342 SER B N 1
ATOM 1760 C CA . SER B 1 58 ? -21.246 57.664 34.467 1.00 42.37 342 SER B CA 1
ATOM 1761 C C . SER B 1 58 ? -20.053 56.763 34.104 1.00 40.98 342 SER B C 1
ATOM 1762 O O . SER B 1 58 ? -20.178 55.536 34.073 1.00 39.74 342 SER B O 1
ATOM 1765 N N . TYR B 1 59 ? -18.907 57.376 33.820 1.00 39.44 343 TYR B N 1
ATOM 1766 C CA . TYR B 1 59 ? -17.706 56.629 33.453 1.00 37.66 343 TYR B CA 1
ATOM 1767 C C . TYR B 1 59 ? -16.566 56.889 34.426 1.00 37.55 343 TYR B C 1
ATOM 1768 O O . TYR B 1 59 ? -16.295 58.040 34.782 1.00 38.97 343 TYR B O 1
ATOM 1777 N N . ALA B 1 60 ? -15.888 55.818 34.834 1.00 37.02 344 ALA B N 1
ATOM 1778 C CA . ALA B 1 60 ? -14.757 55.918 35.758 1.00 37.80 344 ALA B CA 1
ATOM 1779 C C . ALA B 1 60 ? -13.442 55.719 35.001 1.00 37.99 344 ALA B C 1
ATOM 1780 O O . ALA B 1 60 ? -13.171 54.643 34.455 1.00 36.05 344 ALA B O 1
ATOM 1782 N N . ILE B 1 61 ? -12.621 56.761 34.987 1.00 38.92 345 ILE B N 1
ATOM 1783 C CA . ILE B 1 61 ? -11.351 56.726 34.274 1.00 39.44 345 ILE B CA 1
ATOM 1784 C C . ILE B 1 61 ? -10.123 56.616 35.169 1.00 41.23 345 ILE B C 1
ATOM 1785 O O . ILE B 1 61 ? -9.908 57.447 36.057 1.00 40.34 345 ILE B O 1
ATOM 1790 N N . HIS B 1 62 ? -9.314 55.592 34.925 1.00 41.92 346 HIS B N 1
ATOM 1791 C CA . HIS B 1 62 ? -8.079 55.419 35.671 1.00 43.92 346 HIS B CA 1
ATOM 1792 C C . HIS B 1 62 ? -6.989 56.011 34.777 1.00 45.04 346 HIS B C 1
ATOM 1793 O O . HIS B 1 62 ? -6.842 55.609 33.625 1.00 45.68 346 HIS B O 1
ATOM 1800 N N . PRO B 1 63 ? -6.204 56.965 35.296 1.00 46.15 347 PRO B N 1
ATOM 1801 C CA . PRO B 1 63 ? -5.145 57.578 34.483 1.00 46.02 347 PRO B CA 1
ATOM 1802 C C . PRO B 1 63 ? -4.176 56.623 33.778 1.00 45.96 347 PRO B C 1
ATOM 1803 O O . PRO B 1 63 ? -3.606 56.982 32.747 1.00 47.19 347 PRO B O 1
ATOM 1807 N N . VAL B 1 64 ? -3.984 55.415 34.305 1.00 44.15 348 VAL B N 1
ATOM 1808 C CA . VAL B 1 64 ? -3.080 54.476 33.639 1.00 43.32 348 VAL B CA 1
ATOM 1809 C C . VAL B 1 64 ? -3.810 53.348 32.895 1.00 42.33 348 VAL B C 1
ATOM 1810 O O . VAL B 1 64 ? -3.184 52.369 32.471 1.00 41.91 348 VAL B O 1
ATOM 1814 N N . ALA B 1 65 ? -5.127 53.462 32.743 1.00 39.38 349 ALA B N 1
ATOM 1815 C CA . ALA B 1 65 ? -5.866 52.435 32.005 1.00 37.63 349 ALA B CA 1
ATOM 1816 C C . ALA B 1 65 ? -5.374 52.551 30.565 1.00 36.32 349 ALA B C 1
ATOM 1817 O O . ALA B 1 65 ? -4.993 53.638 30.130 1.00 35.61 349 ALA B O 1
ATOM 1819 N N . GLY B 1 66 ? -5.366 51.444 29.829 1.00 34.77 350 GLY B N 1
ATOM 1820 C CA . GLY B 1 66 ? -4.896 51.489 28.454 1.00 36.31 350 GLY B CA 1
ATOM 1821 C C . GLY B 1 66 ? -3.386 51.336 28.315 1.00 37.07 350 GLY B C 1
ATOM 1822 O O . GLY B 1 66 ? -2.735 50.697 29.153 1.00 35.13 350 GLY B O 1
ATOM 1823 N N . ARG B 1 67 ? -2.822 51.926 27.260 1.00 36.52 351 ARG B N 1
ATOM 1824 C CA . ARG B 1 67 ? -1.384 51.830 27.015 1.00 37.64 351 ARG B CA 1
ATOM 1825 C C . ARG B 1 67 ? -0.699 53.157 26.697 1.00 38.36 351 ARG B C 1
ATOM 1826 O O . ARG B 1 67 ? 0.367 53.182 26.086 1.00 38.72 351 ARG B O 1
ATOM 1834 N N . MET B 1 68 ? -1.327 54.259 27.085 1.00 39.16 352 MET B N 1
ATOM 1835 C CA . MET B 1 68 ? -0.741 55.581 26.898 1.00 40.03 352 MET B CA 1
ATOM 1836 C C . MET B 1 68 ? -1.413 56.492 27.913 1.00 41.33 352 MET B C 1
ATOM 1837 O O . MET B 1 68 ? -2.497 56.183 28.401 1.00 40.01 352 MET B O 1
ATOM 1842 N N . PRO B 1 69 ? -0.760 57.604 28.279 1.00 43.32 353 PRO B N 1
ATOM 1843 C CA . PRO B 1 69 ? -1.349 58.528 29.258 1.00 42.99 353 PRO B CA 1
ATOM 1844 C C . PRO B 1 69 ? -2.737 58.996 28.820 1.00 40.78 353 PRO B C 1
ATOM 1845 O O . PRO B 1 69 ? -2.920 59.399 27.678 1.00 40.26 353 PRO B O 1
ATOM 1849 N N . GLY B 1 70 ? -3.702 58.937 29.733 1.00 40.27 354 GLY B N 1
ATOM 1850 C CA . GLY B 1 70 ? -5.058 59.369 29.431 1.00 38.67 354 GLY B CA 1
ATOM 1851 C C . GLY B 1 70 ? -5.672 58.697 28.219 1.00 36.26 354 GLY B C 1
ATOM 1852 O O . GLY B 1 70 ? -6.481 59.297 27.501 1.00 37.63 354 GLY B O 1
ATOM 1853 N N . HIS B 1 71 ? -5.296 57.444 27.997 1.00 32.96 355 HIS B N 1
ATOM 1854 C CA . HIS B 1 71 ? -5.789 56.681 26.858 1.00 31.92 355 HIS B CA 1
ATOM 1855 C C . HIS B 1 71 ? -7.322 56.639 26.798 1.00 30.43 355 HIS B C 1
ATOM 1856 O O . HIS B 1 71 ? -7.914 56.894 25.747 1.00 28.18 355 HIS B O 1
ATOM 1863 N N . MET B 1 72 ? -7.966 56.322 27.918 1.00 29.37 356 MET B N 1
ATOM 1864 C CA . MET B 1 72 ? -9.425 56.247 27.932 1.00 30.16 356 MET B CA 1
ATOM 1865 C C . MET B 1 72 ? -10.088 57.604 27.677 1.00 30.43 356 MET B C 1
ATOM 1866 O O . MET B 1 72 ? -11.135 57.669 27.042 1.00 30.65 356 MET B O 1
ATOM 1871 N N . ASN B 1 73 ? -9.488 58.689 28.157 1.00 29.55 357 ASN B N 1
ATOM 1872 C CA . ASN B 1 73 ? -10.076 60.009 27.935 1.00 29.96 357 ASN B CA 1
ATOM 1873 C C . ASN B 1 73 ? -10.130 60.306 26.444 1.00 30.96 357 ASN B C 1
ATOM 1874 O O . ASN B 1 73 ? -11.114 60.851 25.939 1.00 29.31 357 ASN B O 1
ATOM 1879 N N . VAL B 1 74 ? -9.055 59.956 25.745 1.00 31.06 358 VAL B N 1
ATOM 1880 C CA . VAL B 1 74 ? -8.969 60.209 24.316 1.00 31.79 358 VAL B CA 1
ATOM 1881 C C . VAL B 1 74 ? -10.025 59.425 23.541 1.00 32.15 358 VAL B C 1
ATOM 1882 O O . VAL B 1 74 ? -10.709 59.976 22.679 1.00 33.03 358 VAL B O 1
ATOM 1886 N N . LEU B 1 75 ? -10.160 58.142 23.847 1.00 32.28 359 LEU B N 1
ATOM 1887 C CA . LEU B 1 75 ? -11.137 57.321 23.145 1.00 32.67 359 LEU B CA 1
ATOM 1888 C C . LEU B 1 75 ? -12.575 57.766 23.419 1.00 32.74 359 LEU B C 1
ATOM 1889 O O . LEU B 1 75 ? -13.406 57.780 22.503 1.00 30.31 359 LEU B O 1
ATOM 1894 N N . LEU B 1 76 ? -12.874 58.140 24.663 1.00 30.80 360 LEU B N 1
ATOM 1895 C CA . LEU B 1 76 ? -14.230 58.587 24.984 1.00 31.94 360 LEU B CA 1
ATOM 1896 C C . LEU B 1 76 ? -14.492 59.972 24.388 1.00 31.78 360 LEU B C 1
ATOM 1897 O O . LEU B 1 76 ? -15.633 60.303 24.057 1.00 31.51 360 LEU B O 1
ATOM 1902 N N . ALA B 1 77 ? -13.439 60.777 24.239 1.00 29.24 361 ALA B N 1
ATOM 1903 C CA . ALA B 1 77 ? -13.582 62.104 23.646 1.00 30.84 361 ALA B CA 1
ATOM 1904 C C . ALA B 1 77 ? -13.915 61.935 22.168 1.00 31.61 361 ALA B C 1
ATOM 1905 O O . ALA B 1 77 ? -14.782 62.634 21.630 1.00 30.24 361 ALA B O 1
ATOM 1907 N N . GLU B 1 78 ? -13.216 61.005 21.516 1.00 32.76 362 GLU B N 1
ATOM 1908 C CA . GLU B 1 78 ? -13.434 60.723 20.092 1.00 33.28 362 GLU B CA 1
ATOM 1909 C C . GLU B 1 78 ? -14.860 60.215 19.861 1.00 32.30 362 GLU B C 1
ATOM 1910 O O . GLU B 1 78 ? -15.468 60.499 18.830 1.00 32.09 362 GLU B O 1
ATOM 1916 N N . ALA B 1 79 ? -15.378 59.456 20.824 1.00 31.79 363 ALA B N 1
ATOM 1917 C CA . ALA B 1 79 ? -16.728 58.900 20.737 1.00 32.61 363 ALA B CA 1
ATOM 1918 C C . ALA B 1 79 ? -17.773 59.954 21.091 1.00 34.05 363 ALA B C 1
ATOM 1919 O O . ALA B 1 79 ? -18.977 59.719 20.972 1.00 32.86 363 ALA B O 1
ATOM 1921 N N . ASN B 1 80 ? -17.300 61.111 21.544 1.00 34.82 364 ASN B N 1
ATOM 1922 C CA . ASN B 1 80 ? -18.167 62.222 21.913 1.00 35.84 364 ASN B CA 1
ATOM 1923 C C . ASN B 1 80 ? -19.041 61.941 23.132 1.00 33.84 364 ASN B C 1
ATOM 1924 O O . ASN B 1 80 ? -20.195 62.352 23.184 1.00 32.24 364 ASN B O 1
ATOM 1929 N N . VAL B 1 81 ? -18.488 61.234 24.109 1.00 33.16 365 VAL B N 1
ATOM 1930 C CA . VAL B 1 81 ? -19.211 60.948 25.343 1.00 34.31 365 VAL B CA 1
ATOM 1931 C C . VAL B 1 81 ? -19.309 62.268 26.135 1.00 36.05 365 VAL B C 1
ATOM 1932 O O . VAL B 1 81 ? -18.316 62.986 26.266 1.00 35.43 365 VAL B O 1
ATOM 1936 N N . PRO B 1 82 ? -20.505 62.610 26.652 1.00 36.81 366 PRO B N 1
ATOM 1937 C CA . PRO B 1 82 ? -20.672 63.854 27.419 1.00 38.22 366 PRO B CA 1
ATOM 1938 C C . PRO B 1 82 ? -19.649 63.931 28.552 1.00 38.77 366 PRO B C 1
ATOM 1939 O O . PRO B 1 82 ? -19.537 63.009 29.360 1.00 38.59 366 PRO B O 1
ATOM 1943 N N . TYR B 1 83 ? -18.901 65.029 28.606 1.00 38.66 367 TYR B N 1
ATOM 1944 C CA . TYR B 1 83 ? -17.880 65.187 29.632 1.00 41.02 367 TYR B CA 1
ATOM 1945 C C . TYR B 1 83 ? -18.417 65.223 31.055 1.00 41.80 367 TYR B C 1
ATOM 1946 O O . TYR B 1 83 ? -17.719 64.821 31.985 1.00 40.93 367 TYR B O 1
ATOM 1955 N N . ASP B 1 84 ? -19.650 65.687 31.233 1.00 41.59 368 ASP B N 1
ATOM 1956 C CA . ASP B 1 84 ? -20.213 65.743 32.577 1.00 44.98 368 ASP B CA 1
ATOM 1957 C C . ASP B 1 84 ? -20.564 64.353 33.104 1.00 44.18 368 ASP B C 1
ATOM 1958 O O . ASP B 1 84 ? -21.078 64.212 34.212 1.00 43.81 368 ASP B O 1
ATOM 1963 N N . GLU B 1 85 ? -20.265 63.330 32.306 1.00 42.83 369 GLU B N 1
ATOM 1964 C CA . GLU B 1 85 ? -20.527 61.942 32.681 1.00 41.84 369 GLU B CA 1
ATOM 1965 C C . GLU B 1 85 ? -19.221 61.188 32.924 1.00 40.66 369 GLU B C 1
ATOM 1966 O O . GLU B 1 85 ? -19.228 60.071 33.440 1.00 41.29 369 GLU B O 1
ATOM 1972 N N . VAL B 1 86 ? -18.103 61.812 32.560 1.00 39.25 370 VAL B N 1
ATOM 1973 C CA . VAL B 1 86 ? -16.781 61.197 32.702 1.00 39.19 370 VAL B CA 1
ATOM 1974 C C . VAL B 1 86 ? -16.014 61.748 33.903 1.00 38.97 370 VAL B C 1
ATOM 1975 O O . VAL B 1 86 ? -15.795 62.957 34.004 1.00 39.51 370 VAL B O 1
ATOM 1979 N N . PHE B 1 87 ? -15.582 60.854 34.789 1.00 38.42 371 PHE B N 1
ATOM 1980 C CA . PHE B 1 87 ? -14.872 61.245 36.008 1.00 39.69 371 PHE B CA 1
ATOM 1981 C C . PHE B 1 87 ? -13.546 60.522 36.200 1.00 40.50 371 PHE B C 1
ATOM 1982 O O . PHE B 1 87 ? -13.417 59.347 35.861 1.00 42.58 371 PHE B O 1
ATOM 1990 N N . GLU B 1 88 ? -12.565 61.223 36.758 1.00 41.06 372 GLU B N 1
ATOM 1991 C CA . GLU B 1 88 ? -11.266 60.623 37.027 1.00 43.00 372 GLU B CA 1
ATOM 1992 C C . GLU B 1 88 ? -11.385 59.828 38.324 1.00 45.85 372 GLU B C 1
ATOM 1993 O O . GLU B 1 88 ? -12.280 60.080 39.135 1.00 45.73 372 GLU B O 1
ATOM 1999 N N . LEU B 1 89 ? -10.480 58.873 38.512 1.00 48.16 373 LEU B N 1
ATOM 2000 C CA . LEU B 1 89 ? -10.467 58.021 39.698 1.00 52.37 373 LEU B CA 1
ATOM 2001 C C . LEU B 1 89 ? -10.692 58.775 41.012 1.00 54.92 373 LEU B C 1
ATOM 2002 O O . LEU B 1 89 ? -11.520 58.377 41.829 1.00 55.29 373 LEU B O 1
ATOM 2007 N N . GLU B 1 90 ? -9.953 59.861 41.207 1.00 57.22 374 GLU B N 1
ATOM 2008 C CA . GLU B 1 90 ? -10.054 60.647 42.432 1.00 60.63 374 GLU B CA 1
ATOM 2009 C C . GLU B 1 90 ? -11.484 60.972 42.852 1.00 59.76 374 GLU B C 1
ATOM 2010 O O . GLU B 1 90 ? -11.889 60.657 43.968 1.00 59.82 374 GLU B O 1
ATOM 2016 N N . GLU B 1 91 ? -12.251 61.600 41.967 1.00 58.64 375 GLU B N 1
ATOM 2017 C CA . GLU B 1 91 ? -13.620 61.971 42.303 1.00 59.13 375 GLU B CA 1
ATOM 2018 C C . GLU B 1 91 ? -14.717 60.976 41.967 1.00 57.19 375 GLU B C 1
ATOM 2019 O O . GLU B 1 91 ? -15.895 61.304 42.079 1.00 58.67 375 GLU B O 1
ATOM 2025 N N . ILE B 1 92 ? -14.359 59.759 41.581 1.00 54.97 376 ILE B N 1
ATOM 2026 C CA . ILE B 1 92 ? -15.387 58.789 41.231 1.00 52.96 376 ILE B CA 1
ATOM 2027 C C . ILE B 1 92 ? -15.416 57.559 42.144 1.00 52.75 376 ILE B C 1
ATOM 2028 O O . ILE B 1 92 ? -16.453 56.906 42.278 1.00 51.22 376 ILE B O 1
ATOM 2033 N N . ASN B 1 93 ? -14.289 57.248 42.778 1.00 52.00 377 ASN B N 1
ATOM 2034 C CA . ASN B 1 93 ? -14.217 56.069 43.637 1.00 54.77 377 ASN B CA 1
ATOM 2035 C C . ASN B 1 93 ? -15.265 55.959 44.734 1.00 55.43 377 ASN B C 1
ATOM 2036 O O . ASN B 1 93 ? -15.864 54.901 44.914 1.00 55.93 377 ASN B O 1
ATOM 2041 N N . SER B 1 94 ? -15.490 57.042 45.468 1.00 56.59 378 SER B N 1
ATOM 2042 C CA . SER B 1 94 ? -16.465 57.012 46.554 1.00 59.20 378 SER B CA 1
ATOM 2043 C C . SER B 1 94 ? -17.887 56.869 46.033 1.00 59.18 378 SER B C 1
ATOM 2044 O O . SER B 1 94 ? -18.839 56.887 46.809 1.00 60.23 378 SER B O 1
ATOM 2047 N N . SER B 1 95 ? -18.026 56.717 44.721 1.00 58.55 379 SER B N 1
ATOM 2048 C CA . SER B 1 95 ? -19.339 56.594 44.105 1.00 57.28 379 SER B CA 1
ATOM 2049 C C . SER B 1 95 ? -19.755 55.146 43.828 1.00 57.29 379 SER B C 1
ATOM 2050 O O . SER B 1 95 ? -20.944 54.853 43.673 1.00 55.79 379 SER B O 1
ATOM 2053 N N . PHE B 1 96 ? -18.781 54.241 43.777 1.00 57.96 380 PHE B N 1
ATOM 2054 C CA . PHE B 1 96 ? -19.066 52.834 43.506 1.00 59.04 380 PHE B CA 1
ATOM 2055 C C . PHE B 1 96 ? -19.975 52.191 44.543 1.00 60.76 380 PHE B C 1
ATOM 2056 O O . PHE B 1 96 ? -20.816 51.358 44.206 1.00 59.47 380 PHE B O 1
ATOM 2064 N N . GLN B 1 97 ? -19.803 52.575 45.804 1.00 63.10 381 GLN B N 1
ATOM 2065 C CA . GLN B 1 97 ? -20.608 52.017 46.887 1.00 65.51 381 GLN B CA 1
ATOM 2066 C C . GLN B 1 97 ? -22.109 52.202 46.691 1.00 65.38 381 GLN B C 1
ATOM 2067 O O . GLN B 1 97 ? -22.906 51.439 47.237 1.00 66.30 381 GLN B O 1
ATOM 2073 N N . THR B 1 98 ? -22.497 53.201 45.906 1.00 64.67 382 THR B N 1
ATOM 2074 C CA . THR B 1 98 ? -23.912 53.460 45.662 1.00 64.10 382 THR B CA 1
ATOM 2075 C C . THR B 1 98 ? -24.351 53.012 44.268 1.00 63.16 382 THR B C 1
ATOM 2076 O O . THR B 1 98 ? -25.480 53.270 43.851 1.00 63.05 382 THR B O 1
ATOM 2080 N N . ALA B 1 99 ? -23.458 52.333 43.554 1.00 61.64 383 ALA B N 1
ATOM 2081 C CA . ALA B 1 99 ? -23.755 51.860 42.205 1.00 59.54 383 ALA B CA 1
ATOM 2082 C C . ALA B 1 99 ? -24.298 50.432 42.187 1.00 57.47 383 ALA B C 1
ATOM 2083 O O . ALA B 1 99 ? -23.750 49.538 42.829 1.00 56.93 383 ALA B O 1
ATOM 2085 N N . ASP B 1 100 ? -25.378 50.228 41.443 1.00 56.05 384 ASP B N 1
ATOM 2086 C CA . ASP B 1 100 ? -25.991 48.911 41.320 1.00 55.77 384 ASP B CA 1
ATOM 2087 C C . ASP B 1 100 ? -25.071 48.005 40.512 1.00 56.37 384 ASP B C 1
ATOM 2088 O O . ASP B 1 100 ? -24.889 46.827 40.829 1.00 57.45 384 ASP B O 1
ATOM 2093 N N . VAL B 1 101 ? -24.495 48.568 39.455 1.00 54.16 385 VAL B N 1
ATOM 2094 C CA . VAL B 1 101 ? -23.617 47.813 38.579 1.00 51.02 385 VAL B CA 1
ATOM 2095 C C . VAL B 1 101 ? -22.355 48.560 38.172 1.00 50.45 385 VAL B C 1
ATOM 2096 O O . VAL B 1 101 ? -22.384 49.759 37.892 1.00 49.72 385 VAL B O 1
ATOM 2100 N N . ALA B 1 102 ? -21.247 47.830 38.153 1.00 48.03 386 ALA B N 1
ATOM 2101 C CA . ALA B 1 102 ? -19.971 48.371 37.720 1.00 45.70 386 ALA B CA 1
ATOM 2102 C C . ALA B 1 102 ? -19.695 47.617 36.420 1.00 44.61 386 ALA B C 1
ATOM 2103 O O . ALA B 1 102 ? -19.351 46.433 36.448 1.00 44.06 386 ALA B O 1
ATOM 2105 N N . PHE B 1 103 ? -19.881 48.294 35.289 1.00 41.82 387 PHE B N 1
ATOM 2106 C CA . PHE B 1 103 ? -19.661 47.683 33.979 1.00 40.13 387 PHE B CA 1
ATOM 2107 C C . PHE B 1 103 ? -18.198 47.873 33.560 1.00 39.61 387 PHE B C 1
ATOM 2108 O O . PHE B 1 103 ? -17.809 48.935 33.059 1.00 37.98 387 PHE B O 1
ATOM 2116 N N . VAL B 1 104 ? -17.390 46.841 33.776 1.00 37.83 388 VAL B N 1
ATOM 2117 C CA . VAL B 1 104 ? -15.973 46.898 33.442 1.00 38.21 388 VAL B CA 1
ATOM 2118 C C . VAL B 1 104 ? -15.737 46.323 32.047 1.00 38.50 388 VAL B C 1
ATOM 2119 O O . VAL B 1 104 ? -15.865 45.114 31.829 1.00 39.04 388 VAL B O 1
ATOM 2123 N N . ILE B 1 105 ? -15.398 47.192 31.099 1.00 36.35 389 ILE B N 1
ATOM 2124 C CA . ILE B 1 105 ? -15.175 46.746 29.735 1.00 35.23 389 ILE B CA 1
ATOM 2125 C C . ILE B 1 105 ? -13.699 46.824 29.319 1.00 35.64 389 ILE B C 1
ATOM 2126 O O . ILE B 1 105 ? -13.135 47.910 29.145 1.00 34.20 389 ILE B O 1
ATOM 2131 N N . GLY B 1 106 ? -13.077 45.653 29.192 1.00 36.49 390 GLY B N 1
ATOM 2132 C CA . GLY B 1 106 ? -11.681 45.576 28.792 1.00 35.70 390 GLY B CA 1
ATOM 2133 C C . GLY B 1 106 ? -10.667 46.086 29.804 1.00 37.49 390 GLY B C 1
ATOM 2134 O O . GLY B 1 106 ? -9.537 46.405 29.430 1.00 37.15 390 GLY B O 1
ATOM 2135 N N . ALA B 1 107 ? -11.052 46.186 31.075 1.00 36.06 391 ALA B N 1
ATOM 2136 C CA . ALA B 1 107 ? -10.122 46.648 32.107 1.00 37.42 391 ALA B CA 1
ATOM 2137 C C . ALA B 1 107 ? -9.829 45.493 33.069 1.00 39.57 391 ALA B C 1
ATOM 2138 O O . ALA B 1 107 ? -10.616 44.552 33.164 1.00 41.06 391 ALA B O 1
ATOM 2140 N N . ASN B 1 108 ? -8.702 45.559 33.774 1.00 40.72 392 ASN B N 1
ATOM 2141 C CA . ASN B 1 108 ? -8.325 44.495 34.707 1.00 41.85 392 ASN B CA 1
ATOM 2142 C C . ASN B 1 108 ? -7.427 45.025 35.830 1.00 42.91 392 ASN B C 1
ATOM 2143 O O . ASN B 1 108 ? -7.887 45.238 36.958 1.00 42.96 392 ASN B O 1
ATOM 2148 N N . ASP B 1 109 ? -6.151 45.243 35.516 1.00 42.46 393 ASP B N 1
ATOM 2149 C CA . ASP B 1 109 ? -5.197 45.742 36.504 1.00 44.22 393 ASP B CA 1
ATOM 2150 C C . ASP B 1 109 ? -5.696 46.968 37.260 1.00 44.32 393 ASP B C 1
ATOM 2151 O O . ASP B 1 109 ? -5.445 47.096 38.456 1.00 44.75 393 ASP B O 1
ATOM 2156 N N . VAL B 1 110 ? -6.398 47.871 36.577 1.00 43.47 394 VAL B N 1
ATOM 2157 C CA . VAL B 1 110 ? -6.880 49.078 37.242 1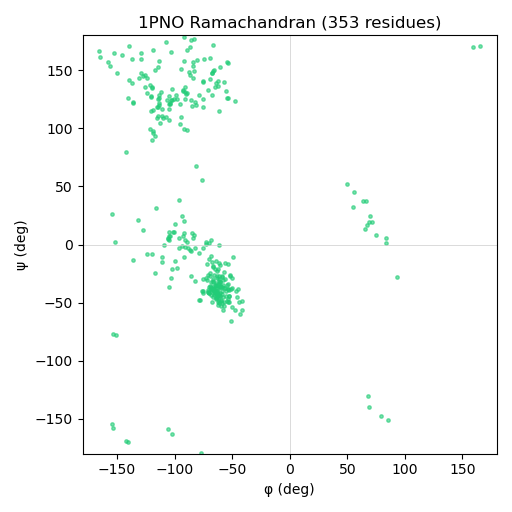.00 42.38 394 VAL B CA 1
ATOM 2158 C C . VAL B 1 110 ? -8.005 48.831 38.246 1.00 43.00 394 VAL B C 1
ATOM 2159 O O . VAL B 1 110 ? -8.500 49.768 38.867 1.00 42.92 394 VAL B O 1
ATOM 2163 N N . THR B 1 111 ? -8.397 47.574 38.421 1.00 43.92 395 THR B N 1
ATOM 2164 C CA . THR B 1 111 ? -9.461 47.237 39.368 1.00 46.53 395 THR B CA 1
ATOM 2165 C C . THR B 1 111 ? -8.983 46.206 40.395 1.00 48.90 395 THR B C 1
ATOM 2166 O O . THR B 1 111 ? -9.690 45.910 41.357 1.00 49.05 395 THR B O 1
ATOM 2170 N N . ASN B 1 112 ? -7.788 45.663 40.180 1.00 50.65 396 ASN B N 1
ATOM 2171 C CA . ASN B 1 112 ? -7.245 44.629 41.052 1.00 53.81 396 ASN B CA 1
ATOM 2172 C C . ASN B 1 112 ? -7.023 45.031 42.511 1.00 55.92 396 ASN B C 1
ATOM 2173 O O . ASN B 1 112 ? -6.184 45.883 42.818 1.00 53.86 396 ASN B O 1
ATOM 2178 N N . PRO B 1 113 ? -7.778 44.407 43.432 1.00 58.03 397 PRO B N 1
ATOM 2179 C CA . PRO B 1 113 ? -7.695 44.668 44.873 1.00 59.89 397 PRO B CA 1
ATOM 2180 C C . PRO B 1 113 ? -6.295 44.415 45.432 1.00 59.93 397 PRO B C 1
ATOM 2181 O O . PRO B 1 113 ? -5.894 45.028 46.420 1.00 60.65 397 PRO B O 1
ATOM 2185 N N . ALA B 1 114 ? -5.561 43.511 44.790 1.00 60.82 398 ALA B N 1
ATOM 2186 C CA . ALA B 1 114 ? -4.208 43.170 45.214 1.00 62.75 398 ALA B CA 1
ATOM 2187 C C . ALA B 1 114 ? -3.330 44.404 45.413 1.00 65.16 398 ALA B C 1
ATOM 2188 O O . ALA B 1 114 ? -2.407 44.393 46.229 1.00 65.33 398 ALA B O 1
ATOM 2190 N N . ALA B 1 115 ? -3.620 45.470 44.674 1.00 67.28 399 ALA B N 1
ATOM 2191 C CA . ALA B 1 115 ? -2.843 46.700 44.778 1.00 70.60 399 ALA B CA 1
ATOM 2192 C C . ALA B 1 115 ? -2.925 47.296 46.177 1.00 73.42 399 ALA B C 1
ATOM 2193 O O . ALA B 1 115 ? -2.329 48.340 46.453 1.00 73.32 399 ALA B O 1
ATOM 2195 N N . LYS B 1 116 ? -3.663 46.635 47.063 1.00 76.07 400 LYS B N 1
ATOM 2196 C CA . LYS B 1 116 ? -3.811 47.132 48.423 1.00 79.25 400 LYS B CA 1
ATOM 2197 C C . LYS B 1 116 ? -4.126 46.027 49.428 1.00 80.57 400 LYS B C 1
ATOM 2198 O O . LYS B 1 116 ? -4.731 46.287 50.467 1.00 81.44 400 LYS B O 1
ATOM 2204 N N . THR B 1 117 ? -3.715 44.799 49.119 1.00 82.01 401 THR B N 1
ATOM 2205 C CA . THR B 1 117 ? -3.957 43.663 50.008 1.00 83.34 401 THR B CA 1
ATOM 2206 C C . THR B 1 117 ? -2.874 42.604 49.844 1.00 84.47 401 THR B C 1
ATOM 2207 O O . THR B 1 117 ? -2.930 41.546 50.470 1.00 85.82 401 THR B O 1
ATOM 2211 N N . ASP B 1 118 ? -1.894 42.885 48.994 1.00 85.22 402 ASP B N 1
ATOM 2212 C CA . ASP B 1 118 ? -0.809 41.944 48.759 1.00 86.71 402 ASP B CA 1
ATOM 2213 C C . ASP B 1 118 ? 0.510 42.690 48.592 1.00 87.99 402 ASP B C 1
ATOM 2214 O O . ASP B 1 118 ? 0.981 42.895 47.472 1.00 88.51 402 ASP B O 1
ATOM 2219 N N . PRO B 1 119 ? 1.123 43.106 49.712 1.00 88.81 403 PRO B N 1
ATOM 2220 C CA . PRO B 1 119 ? 2.394 43.835 49.713 1.00 88.79 403 PRO B CA 1
ATOM 2221 C C . PRO B 1 119 ? 3.495 43.212 48.862 1.00 88.72 403 PRO B C 1
ATOM 2222 O O . PRO B 1 119 ? 4.527 43.839 48.624 1.00 89.21 403 PRO B O 1
ATOM 2226 N N . SER B 1 120 ? 3.276 41.985 48.397 1.00 88.42 404 SER B N 1
ATOM 2227 C CA . SER B 1 120 ? 4.269 41.305 47.572 1.00 88.22 404 SER B CA 1
ATOM 2228 C C . SER B 1 120 ? 3.924 41.391 46.091 1.00 87.72 404 SER B C 1
ATOM 2229 O O . SER B 1 120 ? 4.762 41.103 45.234 1.00 87.91 404 SER B O 1
ATOM 2232 N N . SER B 1 121 ? 2.688 41.786 45.794 1.00 86.70 405 SER B N 1
ATOM 2233 C CA . SER B 1 121 ? 2.232 41.903 44.412 1.00 84.71 405 SER B CA 1
ATOM 2234 C C . SER B 1 121 ? 2.916 43.068 43.705 1.00 83.15 405 SER B C 1
ATOM 2235 O O . SER B 1 121 ? 3.136 44.126 44.299 1.00 82.74 405 SER B O 1
ATOM 2238 N N . PRO B 1 122 ? 3.250 42.887 42.418 1.00 81.45 406 PRO B N 1
ATOM 2239 C CA . PRO B 1 122 ? 3.914 43.911 41.606 1.00 80.44 406 PRO B CA 1
ATOM 2240 C C . PRO B 1 122 ? 3.114 45.196 41.426 1.00 79.31 406 PRO B C 1
ATOM 2241 O O . PRO B 1 122 ? 3.665 46.222 41.027 1.00 79.70 406 PRO B O 1
ATOM 2245 N N . ILE B 1 123 ? 1.819 45.146 41.719 1.00 77.51 407 ILE B N 1
ATOM 2246 C CA . ILE B 1 123 ? 0.978 46.327 41.572 1.00 75.41 407 ILE B CA 1
ATOM 2247 C C . ILE B 1 123 ? 0.614 46.953 42.916 1.00 73.98 407 ILE B C 1
ATOM 2248 O O . ILE B 1 123 ? -0.173 47.900 42.977 1.00 72.82 407 ILE B O 1
ATOM 2253 N N . TYR B 1 124 ? 1.191 46.428 43.992 1.00 72.86 408 TYR B N 1
ATOM 2254 C CA . TYR B 1 124 ? 0.912 46.964 45.315 1.00 72.16 408 TYR B CA 1
ATOM 2255 C C . TYR B 1 124 ? 1.261 48.447 45.345 1.00 70.49 408 TYR B C 1
ATOM 2256 O O . TYR B 1 124 ? 2.265 48.869 44.777 1.00 70.29 408 TYR B O 1
ATOM 2265 N N . GLY B 1 125 ? 0.421 49.238 46.001 1.00 69.07 409 GLY B N 1
ATOM 2266 C CA . GLY B 1 125 ? 0.669 50.665 46.076 1.00 67.64 409 GLY B CA 1
ATOM 2267 C C . GLY B 1 125 ? -0.027 51.442 44.973 1.00 67.13 409 GLY B C 1
ATOM 2268 O O . GLY B 1 125 ? -0.350 52.619 45.146 1.00 66.49 409 GLY B O 1
ATOM 2269 N N . MET B 1 126 ? -0.252 50.791 43.834 1.00 65.58 410 MET B N 1
ATOM 2270 C CA . MET B 1 126 ? -0.924 51.440 42.712 1.00 64.69 410 MET B CA 1
ATOM 2271 C C . MET B 1 126 ? -2.381 51.738 43.035 1.00 62.60 410 MET B C 1
ATOM 2272 O O . MET B 1 126 ? -3.117 50.860 43.479 1.00 62.48 410 MET B O 1
ATOM 2277 N N . PRO B 1 127 ? -2.816 52.987 42.818 1.00 61.51 411 PRO B N 1
ATOM 2278 C CA . PRO B 1 127 ? -4.215 53.324 43.102 1.00 60.85 411 PRO B CA 1
ATOM 2279 C C . PRO B 1 127 ? -5.116 52.557 42.130 1.00 59.51 411 PRO B C 1
ATOM 2280 O O . PRO B 1 127 ? -4.706 52.256 41.007 1.00 57.50 411 PRO B O 1
ATOM 2284 N N . ILE B 1 128 ? -6.328 52.225 42.563 1.00 59.46 412 ILE B N 1
ATOM 2285 C CA . ILE B 1 128 ? -7.254 51.484 41.710 1.00 59.12 412 ILE B CA 1
ATOM 2286 C C . ILE B 1 128 ? -8.689 51.976 41.826 1.00 59.51 412 ILE B C 1
ATOM 2287 O O . ILE B 1 128 ? -9.015 52.795 42.686 1.00 59.24 412 ILE B O 1
ATOM 2292 N N . LEU B 1 129 ? -9.543 51.469 40.944 1.00 58.78 413 LEU B N 1
ATOM 2293 C CA . LEU B 1 129 ? -10.949 51.825 40.962 1.00 59.62 413 LEU B CA 1
ATOM 2294 C C . LEU B 1 129 ? -11.648 50.796 41.847 1.00 60.52 413 LEU B C 1
ATOM 2295 O O . LEU B 1 129 ? -11.529 49.591 41.628 1.00 60.06 413 LEU B O 1
ATOM 2300 N N . ASP B 1 130 ? -12.367 51.285 42.853 1.00 62.38 414 ASP B N 1
ATOM 2301 C CA . ASP B 1 130 ? -13.067 50.433 43.813 1.00 64.13 414 ASP B CA 1
ATOM 2302 C C . ASP B 1 130 ? -14.353 49.826 43.259 1.00 63.93 414 ASP B C 1
ATOM 2303 O O . ASP B 1 130 ? -15.424 49.969 43.854 1.00 63.66 414 ASP B O 1
ATOM 2308 N N . VAL B 1 131 ? -14.239 49.132 42.133 1.00 63.75 415 VAL B N 1
ATOM 2309 C CA . VAL B 1 131 ? -15.397 48.521 41.496 1.00 63.40 415 VAL B CA 1
ATOM 2310 C C . VAL B 1 131 ? -16.055 47.448 42.355 1.00 64.05 415 VAL B C 1
ATOM 2311 O O . VAL B 1 131 ? -17.254 47.201 42.235 1.00 63.26 415 VAL B O 1
ATOM 2315 N N . GLU B 1 132 ? -15.276 46.810 43.222 1.00 65.64 416 GLU B N 1
ATOM 2316 C CA . GLU B 1 132 ? -15.810 45.756 44.082 1.00 67.82 416 GLU B CA 1
ATOM 2317 C C . GLU B 1 132 ? -16.972 46.250 44.947 1.00 66.79 416 GLU B C 1
ATOM 2318 O O . GLU B 1 132 ? -17.946 45.525 45.165 1.00 66.23 416 GLU B O 1
ATOM 2324 N N . LYS B 1 133 ? -16.872 47.490 45.419 1.00 65.50 417 LYS B N 1
ATOM 2325 C CA . LYS B 1 133 ? -17.904 48.086 46.262 1.00 64.85 417 LYS B CA 1
ATOM 2326 C C . LYS B 1 133 ? -19.272 48.194 45.598 1.00 64.09 417 LYS B C 1
ATOM 2327 O O . LYS B 1 133 ? -20.280 48.382 46.276 1.00 65.11 417 LYS B O 1
ATOM 2333 N N . ALA B 1 134 ? -19.315 48.086 44.278 1.00 62.38 418 ALA B N 1
ATOM 2334 C CA . ALA B 1 134 ? -20.584 48.178 43.568 1.00 61.02 418 ALA B CA 1
ATOM 2335 C C . ALA B 1 134 ? -21.440 46.954 43.875 1.00 59.79 418 ALA B C 1
ATOM 2336 O O . ALA B 1 134 ? -20.922 45.932 44.318 1.00 58.96 418 ALA B O 1
ATOM 2338 N N . GLY B 1 135 ? -22.745 47.068 43.640 1.00 59.38 419 GLY B N 1
ATOM 2339 C CA . GLY B 1 135 ? -23.647 45.953 43.885 1.00 59.19 419 GLY B CA 1
ATOM 2340 C C . GLY B 1 135 ? -23.120 44.705 43.205 1.00 58.77 419 GLY B C 1
ATOM 2341 O O . GLY B 1 135 ? -22.763 43.730 43.866 1.00 59.43 419 GLY B O 1
ATOM 2342 N N . THR B 1 136 ? -23.082 44.730 41.877 1.00 57.61 420 THR B N 1
ATOM 2343 C CA . THR B 1 136 ? -22.551 43.610 41.113 1.00 56.46 420 THR B CA 1
ATOM 2344 C C . THR B 1 136 ? -21.527 44.148 40.113 1.00 54.52 420 THR B C 1
ATOM 2345 O O . THR B 1 136 ? -21.647 45.274 39.624 1.00 53.83 420 THR B O 1
ATOM 2349 N N . VAL B 1 137 ? -20.512 43.343 39.830 1.00 51.90 421 VAL B N 1
ATOM 2350 C CA . VAL B 1 137 ? -19.467 43.721 38.897 1.00 48.22 421 VAL B CA 1
ATOM 2351 C C . VAL B 1 137 ? -19.549 42.852 37.650 1.00 47.01 421 VAL B C 1
ATOM 2352 O O . VAL B 1 137 ? -19.662 41.632 37.737 1.00 47.04 421 VAL B O 1
ATOM 2356 N N . LEU B 1 138 ? -19.515 43.496 36.490 1.00 45.49 422 LEU B N 1
ATOM 2357 C CA . LEU B 1 138 ? -19.560 42.800 35.212 1.00 43.66 422 LEU B CA 1
ATOM 2358 C C . LEU B 1 138 ? -18.227 43.018 34.478 1.00 43.50 422 LEU B C 1
ATOM 2359 O O . LEU B 1 138 ? -17.798 44.156 34.275 1.00 43.27 422 LEU B O 1
ATOM 2364 N N . PHE B 1 139 ? -17.570 41.930 34.092 1.00 42.01 423 PHE B N 1
ATOM 2365 C CA . PHE B 1 139 ? -16.297 42.022 33.385 1.00 41.60 423 PHE B CA 1
ATOM 2366 C C . PHE B 1 139 ? -16.391 41.529 31.955 1.00 41.17 423 PHE B C 1
ATOM 2367 O O . PHE B 1 139 ? -16.764 40.381 31.713 1.00 40.28 423 PHE B O 1
ATOM 2375 N N . ILE B 1 140 ? -16.058 42.391 31.003 1.00 40.55 424 ILE B N 1
ATOM 2376 C CA . ILE B 1 140 ? -16.036 41.956 29.617 1.00 39.90 424 ILE B CA 1
ATOM 2377 C C . ILE B 1 140 ? -14.564 41.795 29.262 1.00 40.30 424 ILE B C 1
ATOM 2378 O O . ILE B 1 140 ? -13.774 42.735 29.393 1.00 39.99 424 ILE B O 1
ATOM 2383 N N . LYS B 1 141 ? -14.204 40.586 28.852 1.00 40.45 425 LYS B N 1
ATOM 2384 C CA . LYS B 1 141 ? -12.852 40.254 28.428 1.00 41.30 425 LYS B CA 1
ATOM 2385 C C . LYS B 1 141 ? -12.993 38.935 27.698 1.00 42.69 425 LYS B C 1
ATOM 2386 O O . LYS B 1 141 ? -14.004 38.248 27.846 1.00 43.29 425 LYS B O 1
ATOM 2392 N N . ARG B 1 142 ? -12.006 38.593 26.882 1.00 43.75 426 ARG B N 1
ATOM 2393 C CA . ARG B 1 142 ? -12.078 37.373 26.092 1.00 44.86 426 ARG B CA 1
ATOM 2394 C C . ARG B 1 142 ? -11.912 36.076 26.876 1.00 45.65 426 ARG B C 1
ATOM 2395 O O . ARG B 1 142 ? -12.484 35.056 26.508 1.00 46.08 426 ARG B O 1
ATOM 2403 N N . SER B 1 143 ? -11.149 36.113 27.961 1.00 47.23 427 SER B N 1
ATOM 2404 C CA . SER B 1 143 ? -10.911 34.905 28.744 1.00 47.40 427 SER B CA 1
ATOM 2405 C C . SER B 1 143 ? -10.601 35.236 30.196 1.00 48.88 427 SER B C 1
ATOM 2406 O O . SER B 1 143 ? -10.938 36.314 30.686 1.00 49.92 427 SER B O 1
ATOM 2409 N N . MET B 1 144 ? -9.942 34.301 30.877 1.00 49.15 428 MET B N 1
ATOM 2410 C CA . MET B 1 144 ? -9.559 34.489 32.273 1.00 50.19 428 MET B CA 1
ATOM 2411 C C . MET B 1 144 ? -8.118 34.991 32.347 1.00 49.82 428 MET B C 1
ATOM 2412 O O . MET B 1 144 ? -7.550 35.128 33.434 1.00 48.52 428 MET B O 1
ATOM 2417 N N . ALA B 1 145 ? -7.539 35.265 31.179 1.00 49.49 429 ALA B N 1
ATOM 2418 C CA . ALA B 1 145 ? -6.165 35.746 31.083 1.00 50.01 429 ALA B CA 1
ATOM 2419 C C . ALA B 1 145 ? -5.917 36.983 31.933 1.00 51.18 429 ALA B C 1
ATOM 2420 O O . ALA B 1 145 ? -6.841 37.731 32.255 1.00 51.98 429 ALA B O 1
ATOM 2422 N N . SER B 1 146 ? -4.658 37.195 32.296 1.00 51.80 430 SER B N 1
ATOM 2423 C CA . SER B 1 146 ? -4.286 38.343 33.108 1.00 51.77 430 SER B CA 1
ATOM 2424 C C . SER B 1 146 ? -4.095 39.583 32.235 1.00 50.57 430 SER B C 1
ATOM 2425 O O . SER B 1 146 ? -4.209 39.515 31.009 1.00 49.12 430 SER B O 1
ATOM 2428 N N . GLY B 1 147 ? -3.809 40.710 32.880 1.00 49.81 431 GLY B N 1
ATOM 2429 C CA . GLY B 1 147 ? -3.589 41.950 32.160 1.00 49.81 431 GLY B CA 1
ATOM 2430 C C . GLY B 1 147 ? -2.107 42.268 32.070 1.00 50.43 431 GLY B C 1
ATOM 2431 O O . GLY B 1 147 ? -1.264 41.396 32.290 1.00 48.70 431 GLY B O 1
ATOM 2432 N N . TYR B 1 148 ? -1.786 43.518 31.751 1.00 50.59 432 TYR B N 1
ATOM 2433 C CA . TYR B 1 148 ? -0.398 43.951 31.624 1.00 52.37 432 TYR B CA 1
ATOM 2434 C C . TYR B 1 148 ? 0.478 43.396 32.752 1.00 53.80 432 TYR B C 1
ATOM 2435 O O . TYR B 1 148 ? 1.437 42.667 32.501 1.00 52.55 432 TYR B O 1
ATOM 2444 N N . ALA B 1 149 ? 0.132 43.744 33.990 1.00 54.81 433 ALA B N 1
ATOM 2445 C CA . ALA B 1 149 ? 0.876 43.310 35.171 1.00 56.20 433 ALA B CA 1
ATOM 2446 C C . ALA B 1 149 ? 1.075 41.801 35.259 1.00 57.22 433 ALA B C 1
ATOM 2447 O O . ALA B 1 149 ? 1.924 41.330 36.012 1.00 58.86 433 ALA B O 1
ATOM 2449 N N . GLY B 1 150 ? 0.291 41.046 34.496 1.00 58.25 434 GLY B N 1
ATOM 2450 C CA . GLY B 1 150 ? 0.418 39.599 34.506 1.00 59.36 434 GLY B CA 1
ATOM 2451 C C . GLY B 1 150 ? 0.023 38.911 35.803 1.00 61.12 434 GLY B C 1
ATOM 2452 O O . GLY B 1 150 ? 0.379 37.754 36.022 1.00 61.69 434 GLY B O 1
ATOM 2453 N N . VAL B 1 151 ? -0.707 39.607 36.669 1.00 61.67 435 VAL B N 1
ATOM 2454 C CA . VAL B 1 151 ? -1.138 39.020 37.933 1.00 61.95 435 VAL B CA 1
ATOM 2455 C C . VAL B 1 151 ? -2.607 38.607 37.884 1.00 62.32 435 VAL B C 1
ATOM 2456 O O . VAL B 1 151 ? -3.344 38.997 36.979 1.00 61.64 435 VAL B O 1
ATOM 2460 N N . GLU B 1 152 ? -3.022 37.810 38.864 1.00 62.48 436 GLU B N 1
ATOM 2461 C CA . GLU B 1 152 ? -4.397 37.330 38.948 1.00 62.30 436 GLU B CA 1
ATOM 2462 C C . GLU B 1 152 ? -5.319 38.343 39.613 1.00 60.61 436 GLU B C 1
ATOM 2463 O O . GLU B 1 152 ? -4.893 39.114 40.473 1.00 59.74 436 GLU B O 1
ATOM 2469 N N . ASN B 1 153 ? -6.584 38.342 39.208 1.00 59.15 437 ASN B N 1
ATOM 2470 C CA . ASN B 1 153 ? -7.557 39.259 39.785 1.00 59.59 437 ASN B CA 1
ATOM 2471 C C . ASN B 1 153 ? -8.606 38.457 40.555 1.00 59.84 437 ASN B C 1
ATOM 2472 O O . ASN B 1 153 ? -9.421 37.743 39.967 1.00 59.11 437 ASN B O 1
ATOM 2477 N N . GLU B 1 154 ? -8.578 38.586 41.875 1.00 60.70 438 GLU B N 1
ATOM 2478 C CA . GLU B 1 154 ? -9.504 37.867 42.741 1.00 61.63 438 GLU B CA 1
ATOM 2479 C C . GLU B 1 154 ? -10.968 38.221 42.490 1.00 59.84 438 GLU B C 1
ATOM 2480 O O . GLU B 1 154 ? -11.862 37.407 42.738 1.00 59.20 438 GLU B O 1
ATOM 2486 N N . LEU B 1 155 ? -11.215 39.428 41.990 1.00 56.95 439 LEU B N 1
ATOM 2487 C CA . LEU B 1 155 ? -12.580 39.857 41.726 1.00 54.63 439 LEU B CA 1
ATOM 2488 C C . LEU B 1 155 ? -13.341 38.918 40.798 1.00 53.59 439 LEU B C 1
ATOM 2489 O O . LEU B 1 155 ? -14.560 38.790 40.910 1.00 53.07 439 LEU B O 1
ATOM 2494 N N . PHE B 1 156 ? -12.634 38.251 39.891 1.00 53.30 440 PHE B N 1
ATOM 2495 C CA . PHE B 1 156 ? -13.296 37.346 38.956 1.00 55.00 440 PHE B CA 1
ATOM 2496 C C . PHE B 1 156 ? -13.957 36.169 39.656 1.00 56.30 440 PHE B C 1
ATOM 2497 O O . PHE B 1 156 ? -14.767 35.462 39.060 1.00 55.98 440 PHE B O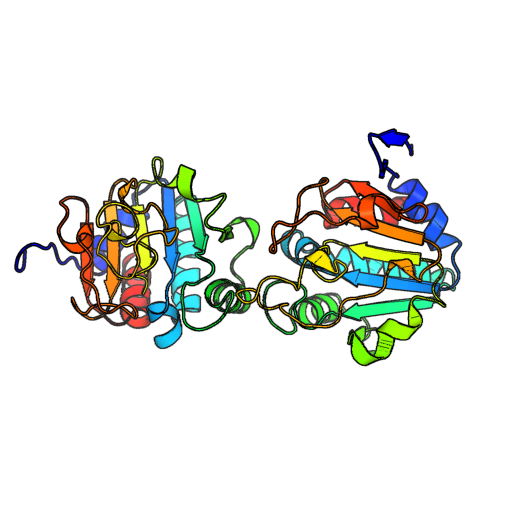 1
ATOM 2505 N N . PHE B 1 157 ? -13.616 35.960 40.920 1.00 58.28 441 PHE B N 1
ATOM 2506 C CA . PHE B 1 157 ? -14.163 34.826 41.654 1.00 60.51 441 PHE B CA 1
ATOM 2507 C C . PHE B 1 157 ? -15.167 35.176 42.741 1.00 61.04 441 PHE B C 1
ATOM 2508 O O . PHE B 1 157 ? -15.692 34.282 43.402 1.00 62.91 441 PHE B O 1
ATOM 2516 N N . ARG B 1 158 ? -15.445 36.461 42.931 1.00 60.69 442 ARG B N 1
ATOM 2517 C CA . ARG B 1 158 ? -16.397 36.859 43.956 1.00 59.79 442 ARG B CA 1
ATOM 2518 C C . ARG B 1 158 ? -17.839 36.580 43.546 1.00 59.93 442 ARG B C 1
ATOM 2519 O O . ARG B 1 158 ? -18.140 36.417 42.363 1.00 59.62 442 ARG B O 1
ATOM 2527 N N . ASN B 1 159 ? -18.724 36.519 44.538 1.00 59.41 443 ASN B N 1
ATOM 2528 C CA . ASN B 1 159 ? -20.131 36.213 44.305 1.00 59.20 443 ASN B CA 1
ATOM 2529 C C . ASN B 1 159 ? -20.935 37.279 43.576 1.00 57.64 443 ASN B C 1
ATOM 2530 O O . ASN B 1 159 ? -21.949 36.969 42.949 1.00 56.80 443 ASN B O 1
ATOM 2535 N N . ASN B 1 160 ? -20.497 38.531 43.654 1.00 55.57 444 ASN B N 1
ATOM 2536 C CA . ASN B 1 160 ? -21.217 39.601 42.984 1.00 53.30 444 ASN B CA 1
ATOM 2537 C C . ASN B 1 160 ? -20.555 39.954 41.655 1.00 53.31 444 ASN B C 1
ATOM 2538 O O . ASN B 1 160 ? -20.804 41.021 41.097 1.00 52.38 444 ASN B O 1
ATOM 2543 N N . THR B 1 161 ? -19.721 39.046 41.152 1.00 51.47 445 THR B N 1
ATOM 2544 C CA . THR B 1 161 ? -19.025 39.255 39.882 1.00 50.75 445 THR B CA 1
ATOM 2545 C C . THR B 1 161 ? -19.477 38.285 38.800 1.00 48.95 445 THR B C 1
ATOM 2546 O O . THR B 1 161 ? -19.501 37.072 39.010 1.00 48.83 445 THR B O 1
ATOM 2550 N N . MET B 1 162 ? -19.827 38.828 37.640 1.00 47.51 446 MET B N 1
ATOM 2551 C CA . MET B 1 162 ? -20.242 38.012 36.506 1.00 46.56 446 MET B CA 1
ATOM 2552 C C . MET B 1 162 ? -19.292 38.276 35.337 1.00 46.74 446 MET B C 1
ATOM 2553 O O . MET B 1 162 ? -19.069 39.430 34.961 1.00 46.68 446 MET B O 1
ATOM 2558 N N . MET B 1 163 ? -18.732 37.215 34.768 1.00 45.31 447 MET B N 1
ATOM 2559 C CA . MET B 1 163 ? -17.821 37.361 33.640 1.00 45.44 447 MET B CA 1
ATOM 2560 C C . MET B 1 163 ? -18.607 37.281 32.339 1.00 45.75 447 MET B C 1
ATOM 2561 O O . MET B 1 163 ? -19.482 36.428 32.179 1.00 46.20 447 MET B O 1
ATOM 2566 N N . LEU B 1 164 ? -18.296 38.184 31.417 1.00 45.02 448 LEU B N 1
ATOM 2567 C CA . LEU B 1 164 ? -18.945 38.215 30.111 1.00 45.53 448 LEU B CA 1
ATOM 2568 C C . LEU B 1 164 ? -17.812 38.017 29.111 1.00 45.58 448 LEU B C 1
ATOM 2569 O O . LEU B 1 164 ? -17.183 38.982 28.664 1.00 45.27 448 LEU B O 1
ATOM 2574 N N . PHE B 1 165 ? -17.546 36.755 28.786 1.00 43.72 449 PHE B N 1
ATOM 2575 C CA . PHE B 1 165 ? -16.465 36.398 27.881 1.00 43.47 449 PHE B CA 1
ATOM 2576 C C . PHE B 1 165 ? -16.756 36.673 26.419 1.00 43.14 449 PHE B C 1
ATOM 2577 O O . PHE B 1 165 ? -17.687 36.112 25.839 1.00 43.91 449 PHE B O 1
ATOM 2585 N N . GLY B 1 166 ? -15.940 37.540 25.828 1.00 41.97 450 GLY B N 1
ATOM 2586 C CA . GLY B 1 166 ? -16.098 37.878 24.426 1.00 41.13 450 GLY B CA 1
ATOM 2587 C C . GLY B 1 166 ? -15.320 39.127 24.060 1.00 40.94 450 GLY B C 1
ATOM 2588 O O . GLY B 1 166 ? -14.779 39.811 24.933 1.00 41.54 450 GLY B O 1
ATOM 2589 N N . ASP B 1 167 ? -15.245 39.422 22.768 1.00 40.96 451 ASP B N 1
ATOM 2590 C CA . ASP B 1 167 ? -14.548 40.618 22.309 1.00 39.59 451 ASP B CA 1
ATOM 2591 C C . ASP B 1 167 ? -15.323 41.828 22.835 1.00 37.98 451 ASP B C 1
ATOM 2592 O O . ASP B 1 167 ? -16.551 41.858 22.765 1.00 40.19 451 ASP B O 1
ATOM 2597 N N . ALA B 1 168 ? -14.613 42.823 23.355 1.00 36.00 452 ALA B N 1
ATOM 2598 C CA . ALA B 1 168 ? -15.260 44.007 23.928 1.00 35.98 452 ALA B CA 1
ATOM 2599 C C . ALA B 1 168 ? -16.300 44.684 23.037 1.00 35.08 452 ALA B C 1
ATOM 2600 O O . ALA B 1 168 ? -17.336 45.141 23.524 1.00 34.38 452 ALA B O 1
ATOM 2602 N N . LYS B 1 169 ? -16.036 44.749 21.738 1.00 36.62 453 LYS B N 1
ATOM 2603 C CA . LYS B 1 169 ? -16.969 45.389 20.813 1.00 36.19 453 LYS B CA 1
ATOM 2604 C C . LYS B 1 169 ? -18.146 44.474 20.489 1.00 37.76 453 LYS B C 1
ATOM 2605 O O . LYS B 1 169 ? -19.298 44.904 20.528 1.00 36.27 453 LYS B O 1
ATOM 2611 N N . LYS B 1 170 ? -17.852 43.217 20.165 1.00 39.08 454 LYS B N 1
ATOM 2612 C CA . LYS B 1 170 ? -18.896 42.242 19.848 1.00 42.43 454 LYS B CA 1
ATOM 2613 C C . LYS B 1 170 ? -19.885 42.095 20.997 1.00 39.59 454 LYS B C 1
ATOM 2614 O O . LYS B 1 170 ? -21.096 42.203 20.806 1.00 37.85 454 LYS B O 1
ATOM 2620 N N . MET B 1 171 ? -19.352 41.839 22.186 1.00 38.77 455 MET B N 1
ATOM 2621 C CA . MET B 1 171 ? -20.173 41.659 23.381 1.00 38.62 455 MET B CA 1
ATOM 2622 C C . MET B 1 171 ? -21.017 42.894 23.672 1.00 39.11 455 MET B C 1
ATOM 2623 O O . MET B 1 171 ? -22.202 42.784 24.003 1.00 38.83 455 MET B O 1
ATOM 2628 N N . THR B 1 172 ? -20.417 44.076 23.544 1.00 37.23 456 THR B N 1
ATOM 2629 C CA . THR B 1 172 ? -21.154 45.302 23.809 1.00 35.07 456 THR B CA 1
ATOM 2630 C C . THR B 1 172 ? -22.258 45.528 22.781 1.00 34.91 456 THR B C 1
ATOM 2631 O O . THR B 1 172 ? -23.343 45.985 23.133 1.00 34.54 456 THR B O 1
ATOM 2635 N N . GLU B 1 173 ? -21.991 45.205 21.518 1.00 34.75 457 GLU B N 1
ATOM 2636 C CA . GLU B 1 173 ? -23.003 45.370 20.473 1.00 38.91 457 GLU B CA 1
ATOM 2637 C C . GLU B 1 173 ? -24.162 44.398 20.708 1.00 40.52 457 GLU B C 1
ATOM 2638 O O . GLU B 1 173 ? -25.309 44.700 20.386 1.00 40.54 457 GLU B O 1
ATOM 2644 N N . GLN B 1 174 ? -23.852 43.228 21.262 1.00 42.13 458 GLN B N 1
ATOM 2645 C CA . GLN B 1 174 ? -24.878 42.228 21.554 1.00 44.12 458 GLN B CA 1
ATOM 2646 C C . GLN B 1 174 ? -25.746 42.694 22.711 1.00 42.93 458 GLN B C 1
ATOM 2647 O O . GLN B 1 174 ? -26.967 42.523 22.695 1.00 43.00 458 GLN B O 1
ATOM 2653 N N . ILE B 1 175 ? -25.112 43.286 23.718 1.00 43.00 459 ILE B N 1
ATOM 2654 C CA . ILE B 1 175 ? -25.841 43.807 24.862 1.00 41.59 459 ILE B CA 1
ATOM 2655 C C . ILE B 1 175 ? -26.785 44.895 24.353 1.00 44.04 459 ILE B C 1
ATOM 2656 O O . ILE B 1 175 ? -27.947 44.950 24.740 1.00 46.10 459 ILE B O 1
ATOM 2661 N N . VAL B 1 176 ? -26.285 45.753 23.468 1.00 45.68 460 VAL B N 1
ATOM 2662 C CA . VAL B 1 176 ? -27.098 46.828 22.909 1.00 46.05 460 VAL B CA 1
ATOM 2663 C C . VAL B 1 176 ? -28.284 46.249 22.144 1.00 49.50 460 VAL B C 1
ATOM 2664 O O . VAL B 1 176 ? -29.420 46.680 22.329 1.00 49.83 460 VAL B O 1
ATOM 2668 N N . GLN B 1 177 ? -28.022 45.275 21.282 1.00 52.42 461 GLN B N 1
ATOM 2669 C CA . GLN B 1 177 ? -29.094 44.661 20.509 1.00 56.88 461 GLN B CA 1
ATOM 2670 C C . GLN B 1 177 ? -30.115 43.989 21.433 1.00 57.20 461 GLN B C 1
ATOM 2671 O O . GLN B 1 177 ? -31.309 43.970 21.144 1.00 54.85 461 GLN B O 1
ATOM 2677 N N . ALA B 1 178 ? -29.638 43.443 22.546 1.00 58.00 462 ALA B N 1
ATOM 2678 C CA . ALA B 1 178 ? -30.518 42.774 23.496 1.00 59.88 462 ALA B CA 1
ATOM 2679 C C . ALA B 1 178 ? -31.450 43.737 24.228 1.00 61.94 462 ALA B C 1
ATOM 2680 O O . ALA B 1 178 ? -32.534 43.341 24.653 1.00 63.67 462 ALA B O 1
ATOM 2682 N N . MET B 1 179 ? -31.040 44.993 24.378 1.00 63.33 463 MET B N 1
ATOM 2683 C CA . MET B 1 179 ? -31.867 45.970 25.082 1.00 65.55 463 MET B CA 1
ATOM 2684 C C . MET B 1 179 ? -32.896 46.652 24.195 1.00 67.64 463 MET B C 1
ATOM 2685 O O . MET B 1 179 ? -33.720 47.427 24.676 1.00 68.50 463 MET B O 1
ATOM 2690 N N . ASN B 1 180 ? -32.847 46.374 22.899 1.00 70.81 464 ASN B N 1
ATOM 2691 C CA . ASN B 1 180 ? -33.792 46.977 21.973 1.00 74.69 464 ASN B CA 1
ATOM 2692 C C . ASN B 1 180 ? -34.767 45.932 21.451 1.00 75.80 464 ASN B C 1
ATOM 2693 O O . ASN B 1 180 ? -34.854 45.767 20.217 1.00 77.27 464 ASN B O 1
#

B-factor: mean 51.55, std 14.26, range [25.9, 99.41]

Organism: Rhodospirillum rubrum (strain ATCC 11170 / ATH 1.1.1 / DSM 467 / LMG 4362 / NCIMB 8255 / S1) (NCBI:txid269796)

Nearest PDB structures (foldseek):
  1pno-assembly1_A  TM=1.006E+00  e=8.707E-39  Rhodospirillum rubrum
  1nm5-assembly1_C  TM=9.532E-01  e=2.871E-32  Rhodospirillum rubrum
  2fsv-assembly1_C  TM=9.592E-01  e=1.013E-31  Rhodospirillum rubrum
  1pt9-assembly1_A  TM=9.180E-01  e=1.793E-24  Homo sapiens
  1d4o-assembly1_A  TM=9.337E-01  e=1.557E-23  Bos taurus

Foldseek 3Di:
DWDDDDLFTADELLVVLVQLLPWQEEEEEEAQLCVVLLQLQLVLLLVVLSVVSNHHYAYEYEQCGHDDGCVVVVSNVVNVNPPVRYDYCVVCLVVLLVAQEYHYFHTALQQAPVQQCDPVDPCNPPDHRPNVSHNAYEYEEADQAHDPSRDGGCLRNDPRYYYHHDRRNVSSNSSSVSND/DPPLFAADALLVVLVQQLPWAEEEEEEAQLCVVLLQLLLVLLLVVLSVVSNHHYAYEAEQPGHPDGCPVVVSNVVSVRDPVRYDYQVPCQVVQLVAQEYEYFHTALQAAPCLDVPPVQPNPVPHHRPNVSHNAYEYEEQDQFHDPSRDHGCQRNDPRYYYHHDRRNVSSNSSSVSND

Sequence (357 aa):
SGHIEGRHMAGSAEDAAFIMKNASKVIIVPGYGMAVAQAQHALREMADVLKKEGVEVSYAIHPVAGRMPGHMNVLLAEANVPYDEVFELEEINSSFQTADVAFVIGANDVTNPAAKTDPSSPIYGMPILDVEKAGTVLFIKRSMASGYAGVENELFFRNNTMMLFGDAKKMTEQIVQAMNIEGRHMAGSAEDAAFIMKNASKVIIVPGYGMAVAQAQHALREMADVLKKEGVEVSYAIHPVAGRMPGHMNVLLAEANVPYDEVFELEEINSSFQTADVAFVIGANDVTNPAAKTDPSSPIYGMPILDVEKAGTVLFIKRSMASGYAGVENELFFRNNTMMLFGDAKKMTEQIVQAMN

Secondary structure (DSSP, 8-state):
--EEETTEEE--HHHHHHHHHT-SEEEEEE-HHHHHHT-HHHHHHHHHHHHHTT-EEEEEE-TT-TTSTTHHHHHHHHTT--GGGEEEHHHHGGGGGG-SEEEEES--GGG-GGGTT-TTSTTTT-----GGGSSEEEEEESSS---TT----GGGTSTTEEEEES-HHHHHHHHHHHH-/-BTTBEE--HHHHHHHHHT-SEEEEEE-HHHHHHT-HHHHHHHHHHHHHTT-EEEEEE-TTSSSSTTHHHHHHHHTT--GGGEEEHHHHGGGGGG-SEEEEES--GGG-GGGGT-TTSTTTT-----GGGSSEEEEEESSS---TT----GGGGSTTEEEEES-HHHHHHHHHHHH-

Radius of gyration: 22.75 Å; Cα contacts (8 Å, |Δi|>4): 775; chains: 2; bounding box: 42×72×40 Å

GO term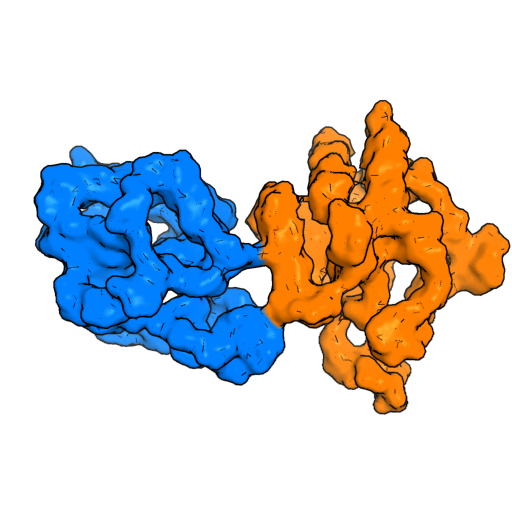s:
  GO:0008750 proton-translocating NAD(P)+ transhydrogenase activity (F, EXP)
  GO:0005515 protein binding (F, IPI)